Protein AF-A0A949W8M7-F1 (afdb_monomer)

Nearest PDB structures (foldseek):
  5c22-assembly4_D  TM=1.364E-01  e=8.474E+00  Escherichia coli

Structure (mmCIF, N/CA/C/O backbone):
data_AF-A0A949W8M7-F1
#
_entry.id   AF-A0A949W8M7-F1
#
loop_
_atom_site.group_PDB
_atom_site.id
_atom_site.type_symbol
_atom_site.label_atom_id
_atom_site.label_alt_id
_atom_site.label_comp_id
_atom_site.label_asym_id
_atom_site.label_entity_id
_atom_site.label_seq_id
_atom_site.pdbx_PDB_ins_code
_atom_site.Cartn_x
_atom_site.Cartn_y
_atom_site.Cartn_z
_atom_site.occupancy
_atom_site.B_iso_or_equiv
_atom_site.auth_seq_id
_atom_site.auth_comp_id
_atom_site.auth_asym_id
_atom_site.auth_atom_id
_atom_site.pdbx_PDB_model_num
ATOM 1 N N . MET A 1 1 ? -21.422 10.030 18.746 1.00 86.44 1 MET A N 1
ATOM 2 C CA . MET A 1 1 ? -21.008 10.816 17.566 1.00 86.44 1 MET A CA 1
ATOM 3 C C . MET A 1 1 ? -20.718 9.831 16.451 1.00 86.44 1 MET A C 1
ATOM 5 O O . MET A 1 1 ? -20.036 8.856 16.728 1.00 86.44 1 MET A O 1
ATOM 9 N N . LEU A 1 2 ? -21.256 10.048 15.253 1.00 89.56 2 LEU A N 1
ATOM 10 C CA . LEU A 1 2 ? -20.898 9.282 14.059 1.00 89.56 2 LEU A CA 1
ATOM 11 C C . LEU A 1 2 ? -20.040 10.197 13.186 1.00 89.56 2 LEU A C 1
ATOM 13 O O . LEU A 1 2 ? -20.470 11.310 12.893 1.00 89.56 2 LEU A O 1
ATOM 17 N N . THR A 1 3 ? -18.835 9.763 12.833 1.00 87.81 3 THR A N 1
ATOM 18 C CA . THR A 1 3 ? -17.915 10.539 11.997 1.00 87.81 3 THR A CA 1
ATOM 19 C C . THR A 1 3 ? -17.125 9.616 11.072 1.00 87.81 3 THR A C 1
ATOM 21 O O . THR A 1 3 ? -16.979 8.428 11.359 1.00 87.81 3 THR A O 1
ATOM 24 N N . HIS A 1 4 ? -16.654 10.179 9.964 1.00 82.81 4 HIS A N 1
ATOM 25 C CA . HIS A 1 4 ? -15.695 9.560 9.051 1.00 82.81 4 HIS A CA 1
ATOM 26 C C . HIS A 1 4 ? -14.246 9.951 9.388 1.00 82.81 4 HIS A C 1
ATOM 28 O O . HIS A 1 4 ? -13.318 9.272 8.957 1.00 82.81 4 HIS A O 1
ATOM 34 N N . ASP A 1 5 ? -14.064 10.999 10.197 1.00 82.31 5 ASP A N 1
ATOM 35 C CA . ASP A 1 5 ? -12.757 11.497 10.613 1.00 82.31 5 ASP A CA 1
ATOM 36 C C . ASP A 1 5 ? -12.174 10.615 11.717 1.00 82.31 5 ASP A C 1
ATOM 38 O O . ASP A 1 5 ? -12.825 10.336 12.730 1.00 82.31 5 ASP A O 1
ATOM 42 N N . ILE A 1 6 ? -10.920 10.199 11.550 1.00 85.31 6 ILE A N 1
ATOM 43 C CA . ILE A 1 6 ? -10.226 9.375 12.544 1.00 85.31 6 ILE A CA 1
ATOM 44 C C . ILE A 1 6 ? -9.651 10.216 13.696 1.00 85.31 6 ILE A C 1
ATOM 46 O O . ILE A 1 6 ? -9.458 9.684 14.787 1.00 85.31 6 ILE A O 1
ATOM 50 N N . GLU A 1 7 ? -9.426 11.523 13.508 1.00 85.75 7 GLU A N 1
ATOM 51 C CA . GLU A 1 7 ? -8.801 12.403 14.515 1.00 85.75 7 GLU A CA 1
ATOM 52 C C . GLU A 1 7 ? -9.515 12.391 15.872 1.00 85.75 7 GLU A C 1
ATOM 54 O O . GLU A 1 7 ? -8.851 12.128 16.879 1.00 85.75 7 GLU A O 1
ATOM 59 N N . PRO A 1 8 ? -10.855 12.548 15.958 1.00 88.38 8 PRO A N 1
ATOM 60 C CA . PRO A 1 8 ? -11.528 12.511 17.254 1.00 88.38 8 PRO A CA 1
ATOM 61 C C . PRO A 1 8 ? -11.375 11.148 17.939 1.00 88.38 8 PRO A C 1
ATOM 63 O O . PRO A 1 8 ? -11.378 11.045 19.170 1.00 88.38 8 PRO A O 1
ATOM 66 N N . VAL A 1 9 ? -11.233 10.082 17.146 1.00 89.38 9 VAL A N 1
ATOM 67 C CA . VAL A 1 9 ? -10.981 8.736 17.654 1.00 89.38 9 VAL A CA 1
ATOM 68 C C . VAL A 1 9 ? -9.553 8.634 18.182 1.00 89.38 9 VAL A C 1
ATOM 70 O O . VAL A 1 9 ? -9.359 8.124 19.283 1.00 89.38 9 VAL A O 1
ATOM 73 N N . ILE A 1 10 ? -8.553 9.144 17.461 1.00 88.38 10 ILE A N 1
ATOM 74 C CA . ILE A 1 10 ? -7.152 9.172 17.910 1.00 88.38 10 ILE A CA 1
ATOM 75 C C . ILE A 1 10 ? -7.032 9.946 19.227 1.00 88.38 10 ILE A C 1
ATOM 77 O O . ILE A 1 10 ? -6.430 9.448 20.186 1.00 88.38 10 ILE A O 1
ATOM 81 N N . ASP A 1 11 ? -7.662 11.114 19.313 1.00 88.56 11 ASP A N 1
ATOM 82 C CA . ASP A 1 11 ? -7.618 11.961 20.500 1.00 88.56 11 ASP A CA 1
ATOM 83 C C . ASP A 1 11 ? -8.224 11.270 21.716 1.00 88.56 11 ASP A C 1
ATOM 85 O O . ASP A 1 11 ? -7.596 11.181 22.771 1.00 88.56 11 ASP A O 1
ATOM 89 N N . THR A 1 12 ? -9.429 10.721 21.580 1.00 90.62 12 THR A N 1
ATOM 90 C CA . THR A 1 12 ? -10.146 10.120 22.713 1.00 90.62 12 THR A CA 1
ATOM 91 C C . THR A 1 12 ? -9.599 8.749 23.112 1.00 90.62 12 THR A C 1
ATOM 93 O O . THR A 1 12 ? -9.570 8.419 24.302 1.00 90.62 12 THR A O 1
ATOM 96 N N . THR A 1 13 ? -9.115 7.951 22.154 1.00 88.44 13 THR A N 1
ATOM 97 C CA . THR A 1 13 ? -8.669 6.570 22.411 1.00 88.44 13 THR A CA 1
ATOM 98 C C . THR A 1 13 ? -7.172 6.444 22.688 1.00 88.44 13 THR A C 1
ATOM 100 O O . THR A 1 13 ? -6.785 5.556 23.455 1.00 88.44 13 THR A O 1
ATOM 103 N N . LYS A 1 14 ? -6.327 7.319 22.120 1.00 87.62 14 LYS A N 1
ATOM 104 C CA . LYS A 1 14 ? -4.860 7.237 22.218 1.00 87.62 14 LYS A CA 1
ATOM 105 C C . LYS A 1 14 ? -4.246 8.415 22.973 1.00 87.62 14 LYS A C 1
ATOM 107 O O . LYS A 1 14 ? -3.599 8.175 23.992 1.00 87.62 14 LYS A O 1
ATOM 112 N N . VAL A 1 15 ? -4.451 9.654 22.521 1.00 88.12 15 VAL A N 1
ATOM 113 C CA . VAL A 1 15 ? -3.733 10.841 23.042 1.00 88.12 15 VAL A CA 1
ATOM 114 C C . VAL A 1 15 ? -4.232 11.237 24.435 1.00 88.12 15 VAL A C 1
ATOM 116 O O . VAL A 1 15 ? -3.474 11.255 25.404 1.00 88.12 15 VAL A O 1
ATOM 119 N N . LEU A 1 16 ? -5.534 11.481 24.566 1.00 90.88 16 LEU A N 1
ATOM 120 C CA . LEU A 1 16 ? -6.213 11.902 25.795 1.00 90.88 16 LEU A CA 1
ATOM 121 C C . LEU A 1 16 ? -6.913 10.730 26.494 1.00 90.88 16 LE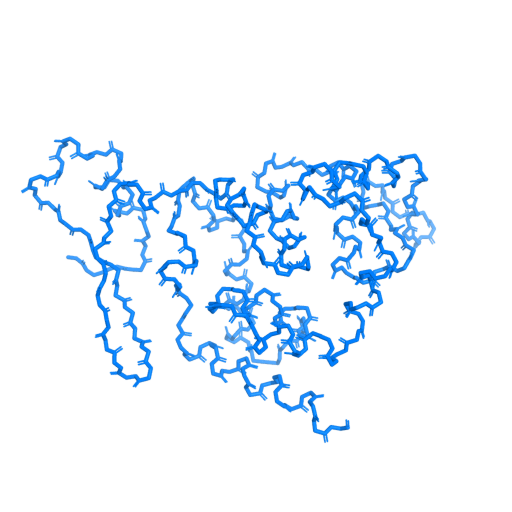U A C 1
ATOM 123 O O . LEU A 1 16 ? -7.832 10.918 27.295 1.00 90.88 16 LEU A O 1
ATOM 127 N N . ARG A 1 17 ? -6.442 9.501 26.246 1.00 87.00 17 ARG A N 1
ATOM 128 C CA . ARG A 1 17 ? -7.030 8.262 26.773 1.00 87.00 17 ARG A CA 1
ATOM 129 C C . ARG A 1 17 ? -7.281 8.318 28.279 1.00 87.00 17 ARG A C 1
ATOM 131 O O . ARG A 1 17 ? -8.324 7.873 28.743 1.00 87.00 17 ARG A O 1
ATOM 138 N N . LYS A 1 18 ? -6.342 8.856 29.064 1.00 90.06 18 LYS A N 1
ATOM 139 C CA . LYS A 1 18 ? -6.493 8.953 30.530 1.00 90.06 18 LYS A CA 1
ATOM 140 C C . LYS A 1 18 ? -7.691 9.816 30.940 1.00 90.06 18 LYS A C 1
ATOM 142 O O . LYS A 1 18 ? -8.333 9.499 31.934 1.00 90.06 18 LYS A O 1
ATOM 147 N N . SER A 1 19 ? -7.999 10.851 30.164 1.00 91.62 19 SER A N 1
ATOM 148 C CA . SER A 1 19 ? -9.108 11.772 30.418 1.00 91.62 19 SER A CA 1
ATOM 149 C C . SER A 1 19 ? -10.450 11.215 29.934 1.00 91.62 19 SER A C 1
ATOM 151 O O . SER A 1 19 ? -11.469 11.464 30.569 1.00 91.62 19 SER A O 1
ATOM 153 N N . PHE A 1 20 ? -10.459 10.432 28.847 1.00 90.00 20 PHE A N 1
ATOM 154 C CA . PHE A 1 20 ? -11.692 10.025 28.155 1.00 90.00 20 PHE A CA 1
ATOM 155 C C . PHE A 1 20 ? -12.060 8.539 28.249 1.00 90.00 20 PHE A C 1
ATOM 157 O O . PHE A 1 20 ? -13.184 8.181 27.895 1.00 90.00 20 PHE A O 1
ATOM 164 N N . ARG A 1 21 ? -11.186 7.662 28.764 1.00 84.69 21 ARG A N 1
ATOM 165 C CA . ARG A 1 21 ? -11.418 6.200 28.786 1.00 84.69 21 ARG A CA 1
ATOM 166 C C . ARG A 1 21 ? -12.699 5.773 29.513 1.00 84.69 21 ARG A C 1
ATOM 168 O O . ARG A 1 21 ? -13.240 4.724 29.193 1.00 84.69 21 ARG A O 1
ATOM 175 N N . GLN A 1 22 ? -13.162 6.545 30.494 1.00 88.00 22 GLN A N 1
ATOM 176 C CA . GLN A 1 22 ? -14.401 6.254 31.233 1.00 88.00 22 GLN A CA 1
ATOM 177 C C . GLN A 1 22 ? -15.656 6.888 30.610 1.00 88.00 22 GLN A C 1
ATOM 179 O O . GLN A 1 22 ? -16.765 6.573 31.024 1.00 88.00 22 GLN A O 1
ATOM 184 N N . PHE A 1 23 ? -15.485 7.780 29.632 1.00 88.19 23 PHE A N 1
ATOM 185 C CA . PHE A 1 23 ? -16.568 8.564 29.031 1.00 88.19 23 PHE A CA 1
ATOM 186 C C . PHE A 1 23 ? -16.804 8.237 27.554 1.00 88.19 23 PHE A C 1
ATOM 188 O O . PHE A 1 23 ? -17.815 8.651 26.995 1.00 88.19 23 PHE A O 1
ATOM 195 N N . SER A 1 24 ? -15.876 7.529 26.908 1.00 89.56 24 SER A N 1
ATOM 196 C CA . SER A 1 24 ? -15.941 7.240 25.479 1.00 89.56 24 SER A CA 1
ATOM 197 C C . SER A 1 24 ? -15.464 5.827 25.162 1.00 89.56 24 SER A C 1
ATOM 199 O O . SER A 1 24 ? -14.495 5.325 25.733 1.00 89.56 24 SER A O 1
ATOM 201 N N . THR A 1 25 ? -16.156 5.213 24.210 1.00 91.25 25 THR A N 1
ATOM 202 C CA . THR A 1 25 ? -15.751 3.997 23.507 1.00 91.25 25 THR A CA 1
ATOM 203 C C . THR A 1 25 ? -15.833 4.286 22.020 1.00 91.25 25 THR A C 1
ATOM 205 O O . THR A 1 25 ? -16.763 4.970 21.584 1.00 91.25 25 THR A O 1
ATOM 208 N N . ALA A 1 26 ? -14.898 3.758 21.242 1.00 93.44 26 ALA A N 1
ATOM 209 C CA . ALA A 1 26 ? -14.882 3.938 19.801 1.00 93.44 26 ALA A CA 1
ATOM 210 C C . ALA A 1 26 ? -15.100 2.603 19.101 1.00 93.44 26 ALA A C 1
ATOM 212 O O . ALA A 1 26 ? -14.544 1.585 19.509 1.00 93.44 26 ALA A O 1
ATOM 213 N N . HIS A 1 27 ? -15.887 2.630 18.033 1.00 94.62 27 HIS A N 1
ATOM 214 C CA . HIS A 1 27 ? -16.136 1.470 17.196 1.00 94.62 27 HIS A CA 1
ATOM 215 C C . HIS A 1 27 ? -16.046 1.874 15.728 1.00 94.62 27 HIS A C 1
ATOM 217 O O . HIS A 1 27 ? -16.493 2.952 15.335 1.00 94.62 27 HIS A O 1
ATOM 223 N N . PHE A 1 28 ? -15.447 1.001 14.930 1.00 94.12 28 PHE A N 1
ATOM 224 C CA . PHE A 1 28 ? -15.414 1.086 13.485 1.00 94.12 28 PHE A CA 1
ATOM 225 C C . PHE A 1 28 ? -16.655 0.398 12.921 1.00 94.12 28 PHE A C 1
ATOM 227 O O . PHE A 1 28 ? -16.916 -0.765 13.238 1.00 94.12 28 PHE A O 1
ATOM 234 N N . LEU A 1 29 ? -17.400 1.108 12.078 1.00 93.56 29 LEU A N 1
ATOM 235 C CA . LEU A 1 29 ? -18.577 0.577 11.401 1.00 93.56 29 LEU A CA 1
ATOM 236 C C . LEU A 1 29 ? -18.243 0.260 9.950 1.00 93.56 29 LEU A C 1
ATOM 238 O O . LEU A 1 29 ? -17.687 1.089 9.233 1.00 93.56 29 LEU A O 1
ATOM 242 N N . LYS A 1 30 ? -18.638 -0.929 9.507 1.00 90.56 30 LYS A N 1
ATOM 243 C CA . LYS A 1 30 ? -18.427 -1.394 8.140 1.00 90.56 30 LYS A CA 1
ATOM 244 C C . LYS A 1 30 ? -19.703 -1.978 7.576 1.00 90.56 30 LYS A C 1
ATOM 246 O O . LYS A 1 30 ? -20.327 -2.810 8.219 1.00 90.56 30 LYS A O 1
ATOM 251 N N . ASN A 1 31 ? -20.044 -1.620 6.345 1.00 90.31 31 ASN A N 1
ATOM 252 C CA . ASN A 1 31 ? -21.090 -2.303 5.595 1.00 90.31 31 ASN A CA 1
ATOM 253 C C . ASN A 1 31 ? -20.454 -3.158 4.493 1.00 90.31 31 ASN A C 1
ATOM 255 O O . ASN A 1 31 ? -19.749 -2.628 3.633 1.00 90.31 31 ASN A O 1
ATOM 259 N N . LYS A 1 32 ? -20.699 -4.470 4.527 1.00 88.12 32 LYS A N 1
ATOM 260 C CA . LYS A 1 32 ? -20.318 -5.409 3.466 1.00 88.12 32 LYS A CA 1
ATOM 261 C C . LYS A 1 32 ? -21.563 -6.150 2.999 1.00 88.12 32 LYS A C 1
ATOM 263 O O . LYS A 1 32 ? -22.213 -6.812 3.801 1.00 88.12 32 LYS A O 1
ATOM 268 N N . ASN A 1 33 ? -21.895 -6.045 1.713 1.00 89.12 33 ASN A N 1
ATOM 269 C CA . ASN A 1 33 ? -23.059 -6.706 1.104 1.00 89.12 33 ASN A CA 1
ATOM 270 C C . ASN A 1 33 ? -24.384 -6.444 1.848 1.00 89.12 33 ASN A C 1
ATOM 272 O O . ASN A 1 33 ? -25.200 -7.345 2.022 1.00 89.12 33 ASN A O 1
ATOM 276 N N . GLY A 1 34 ? -24.581 -5.214 2.332 1.00 91.31 34 GLY A N 1
ATOM 277 C CA . GLY A 1 34 ? -25.769 -4.826 3.097 1.00 91.31 34 GLY A CA 1
ATOM 278 C C . GLY A 1 34 ? -25.746 -5.252 4.569 1.00 91.31 34 GLY A C 1
ATOM 279 O O . GLY A 1 34 ? -26.679 -4.930 5.301 1.00 91.31 34 GLY A O 1
ATOM 280 N N . ILE A 1 35 ? -24.695 -5.939 5.024 1.00 93.50 35 ILE A N 1
ATOM 281 C CA . ILE A 1 35 ? -24.527 -6.375 6.410 1.00 93.50 35 ILE A CA 1
ATOM 282 C C . ILE A 1 35 ? -23.651 -5.359 7.139 1.00 93.50 35 ILE A C 1
ATOM 284 O O . ILE A 1 35 ? -22.471 -5.188 6.818 1.00 93.50 35 ILE A O 1
ATOM 288 N N . LEU A 1 36 ? -24.239 -4.691 8.133 1.00 93.81 36 LEU A N 1
ATOM 289 C CA . LEU A 1 36 ? -23.520 -3.792 9.027 1.00 93.81 36 LEU A CA 1
ATOM 290 C C . LEU A 1 36 ? -22.780 -4.607 10.095 1.00 93.81 36 LEU A C 1
ATOM 292 O O . LEU A 1 36 ? -23.393 -5.350 10.859 1.00 93.81 36 LEU A O 1
ATOM 296 N N . GLY A 1 37 ? -21.464 -4.449 10.140 1.00 93.06 37 GLY A N 1
ATOM 297 C CA . GLY A 1 37 ? -20.587 -4.952 11.185 1.00 93.06 37 GLY A CA 1
ATOM 298 C C . GLY A 1 37 ? -20.006 -3.811 12.010 1.00 93.06 37 GLY A C 1
ATOM 299 O O . GLY A 1 37 ? -19.807 -2.699 11.516 1.00 93.06 37 GLY A O 1
ATOM 300 N N . GLU A 1 38 ? -19.705 -4.117 13.265 1.00 94.62 38 GLU A N 1
ATOM 301 C CA . GLU A 1 38 ? -19.085 -3.202 14.214 1.00 94.62 38 GLU A CA 1
ATOM 302 C C . GLU A 1 38 ? -17.853 -3.867 14.831 1.00 94.62 38 GLU A C 1
ATOM 304 O O . GLU A 1 38 ? -17.877 -5.053 15.170 1.00 94.62 38 GLU A O 1
ATOM 309 N N . ARG A 1 39 ? -16.765 -3.108 14.974 1.00 94.69 39 ARG A N 1
ATOM 310 C CA . ARG A 1 39 ? -15.536 -3.567 15.626 1.00 94.69 39 ARG A CA 1
ATOM 311 C C . ARG A 1 39 ? -15.015 -2.501 16.574 1.00 94.69 39 ARG A C 1
ATOM 313 O O . ARG A 1 39 ? -14.783 -1.372 16.161 1.00 94.69 39 ARG A O 1
ATOM 320 N N . GLU A 1 40 ? -14.797 -2.859 17.833 1.00 95.00 40 GLU A N 1
ATOM 321 C CA . GLU A 1 40 ? -14.214 -1.946 18.820 1.00 95.00 40 GLU A CA 1
ATOM 322 C C . GLU A 1 40 ? -12.816 -1.477 18.384 1.00 95.00 40 GLU A C 1
ATOM 324 O O . GLU A 1 40 ? -11.996 -2.272 17.916 1.00 95.00 40 GLU A O 1
ATOM 329 N N . ILE A 1 41 ? -12.549 -0.184 18.567 1.00 93.94 41 ILE A 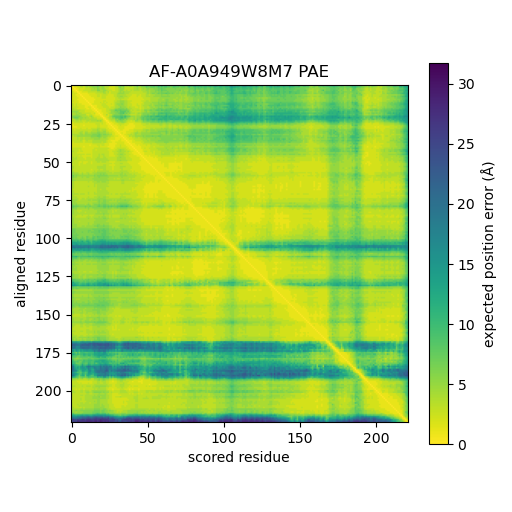N 1
ATOM 330 C CA . ILE A 1 41 ? -11.249 0.443 18.341 1.00 93.94 41 ILE A CA 1
ATOM 331 C C . ILE A 1 41 ? -10.576 0.675 19.692 1.00 93.94 41 ILE A C 1
ATOM 333 O O . ILE A 1 41 ? -11.064 1.424 20.542 1.00 93.94 41 ILE A O 1
ATOM 337 N N . ARG A 1 42 ? -9.410 0.060 19.873 1.00 91.75 42 ARG A N 1
ATOM 338 C CA . ARG A 1 42 ? -8.560 0.199 21.056 1.00 91.75 42 ARG A CA 1
ATOM 339 C C . ARG A 1 42 ? -7.297 0.994 20.722 1.00 91.75 42 ARG A C 1
ATOM 341 O O . ARG A 1 42 ? -6.918 1.158 19.567 1.00 91.75 42 ARG A O 1
ATOM 348 N N . ALA A 1 43 ? -6.618 1.490 21.755 1.00 89.56 43 ALA A N 1
ATOM 349 C CA . ALA A 1 43 ? -5.427 2.332 21.595 1.00 89.56 43 ALA A CA 1
ATOM 350 C C . ALA A 1 43 ? -4.277 1.637 20.835 1.00 89.56 43 ALA A C 1
ATOM 352 O O . ALA A 1 43 ? -3.491 2.300 20.165 1.00 89.56 43 ALA A O 1
ATOM 353 N N . ASP A 1 44 ? -4.175 0.315 20.953 1.00 91.50 44 ASP A N 1
ATOM 354 C CA . ASP A 1 44 ? -3.220 -0.557 20.263 1.00 91.50 44 ASP A CA 1
ATOM 355 C C . ASP A 1 44 ? -3.590 -0.826 18.796 1.00 91.50 44 ASP A C 1
ATOM 357 O O . ASP A 1 44 ? -2.724 -1.228 18.023 1.00 91.50 44 ASP A O 1
ATOM 361 N N . ASN A 1 45 ? -4.830 -0.542 18.380 1.00 91.81 45 ASN A N 1
ATOM 362 C CA . ASN A 1 45 ? -5.215 -0.579 16.966 1.00 91.81 45 ASN A CA 1
ATOM 363 C C . ASN A 1 45 ? -4.746 0.656 16.183 1.00 91.81 45 ASN A C 1
ATOM 365 O O . ASN A 1 45 ? -4.730 0.622 14.957 1.00 91.81 45 ASN A O 1
ATOM 369 N N . MET A 1 46 ? -4.368 1.735 16.876 1.00 89.94 46 MET A N 1
ATOM 370 C CA . MET A 1 46 ? -3.888 2.976 16.269 1.00 89.94 46 MET A CA 1
ATOM 371 C C . MET A 1 46 ? -2.382 2.893 16.025 1.00 89.94 46 MET A C 1
ATOM 373 O O . MET A 1 46 ? -1.587 3.065 16.955 1.00 89.94 46 MET A O 1
ATOM 377 N N . LEU A 1 47 ? -1.985 2.661 14.781 1.00 90.69 47 LEU A N 1
ATOM 378 C CA . LEU A 1 47 ? -0.606 2.402 14.375 1.00 90.69 47 LEU A CA 1
ATOM 379 C C . LEU A 1 47 ? -0.105 3.496 13.438 1.00 90.69 47 LEU A C 1
ATOM 381 O O . LEU A 1 47 ? -0.873 4.035 12.651 1.00 90.69 47 LEU A O 1
ATOM 385 N N . SER A 1 48 ? 1.184 3.819 13.485 1.00 89.62 48 SER A N 1
ATOM 386 C CA . SER A 1 48 ? 1.779 4.625 12.416 1.00 89.62 48 SER A CA 1
ATOM 387 C C . SER A 1 48 ? 1.830 3.821 11.118 1.00 89.62 48 SER A C 1
ATOM 389 O O . SER A 1 48 ? 1.882 2.585 11.135 1.00 89.62 48 SER A O 1
ATOM 391 N N . TYR A 1 49 ? 1.902 4.513 9.979 1.00 89.00 49 TYR A N 1
ATOM 392 C CA . TYR A 1 49 ? 2.130 3.832 8.706 1.00 89.00 49 TYR A CA 1
ATOM 393 C C . TYR A 1 49 ? 3.412 2.991 8.736 1.00 89.00 49 TYR A C 1
ATOM 395 O O . TYR A 1 49 ? 3.420 1.864 8.257 1.00 89.00 49 TYR A O 1
ATOM 403 N N . THR A 1 50 ? 4.477 3.484 9.377 1.00 90.38 50 THR A N 1
ATOM 404 C CA . THR A 1 50 ? 5.739 2.743 9.526 1.00 90.38 50 THR A CA 1
ATOM 405 C C . THR A 1 50 ? 5.545 1.400 10.240 1.00 90.38 50 THR A C 1
ATOM 407 O O . THR A 1 50 ? 6.064 0.382 9.787 1.00 90.38 50 THR A O 1
ATOM 410 N N . GLN A 1 51 ? 4.728 1.353 11.299 1.00 93.06 51 GLN A N 1
ATOM 411 C CA . GLN A 1 51 ? 4.387 0.106 11.991 1.00 93.06 51 GLN A CA 1
ATOM 412 C C . GLN A 1 51 ? 3.595 -0.851 11.090 1.00 93.06 51 GLN A C 1
ATOM 414 O O . GLN A 1 51 ? 3.872 -2.051 11.084 1.00 93.06 51 GLN A O 1
ATOM 419 N N . ILE A 1 52 ? 2.632 -0.335 10.321 1.00 93.12 52 ILE A N 1
ATOM 420 C CA . ILE A 1 52 ? 1.837 -1.132 9.375 1.00 93.12 52 ILE A CA 1
ATOM 421 C C . ILE A 1 52 ? 2.730 -1.673 8.252 1.00 93.12 52 ILE A C 1
ATOM 423 O O . ILE A 1 52 ? 2.683 -2.865 7.957 1.00 93.12 52 ILE A O 1
ATOM 427 N N . CYS A 1 53 ? 3.593 -0.835 7.677 1.00 93.62 53 CYS A N 1
ATOM 428 C CA . CYS A 1 53 ? 4.549 -1.228 6.649 1.00 93.62 53 CYS A CA 1
ATOM 429 C C . CYS A 1 53 ? 5.432 -2.375 7.152 1.00 93.62 53 CYS A C 1
ATOM 431 O O . CYS A 1 53 ? 5.445 -3.439 6.539 1.00 93.62 53 CYS A O 1
ATOM 433 N N . HIS A 1 54 ? 6.064 -2.248 8.324 1.00 94.06 54 HIS A N 1
ATOM 434 C CA . HIS A 1 54 ? 6.879 -3.332 8.884 1.00 94.06 54 HIS A CA 1
ATOM 435 C C . HIS A 1 54 ? 6.095 -4.634 9.105 1.00 94.06 54 HIS A C 1
ATOM 437 O O . HIS A 1 54 ? 6.618 -5.710 8.808 1.00 94.06 54 HIS A O 1
ATOM 443 N N . LYS A 1 55 ? 4.836 -4.563 9.569 1.00 94.50 55 LYS A N 1
ATOM 444 C CA . LYS A 1 55 ? 3.967 -5.749 9.662 1.00 94.50 55 LYS A CA 1
ATOM 445 C C . LYS A 1 55 ? 3.766 -6.404 8.294 1.00 94.50 55 LYS A C 1
ATOM 447 O O . LYS A 1 55 ? 3.873 -7.624 8.187 1.00 94.50 55 LYS A O 1
ATOM 452 N N . VAL A 1 56 ? 3.499 -5.616 7.252 1.00 94.19 56 VAL A N 1
ATOM 453 C CA . VAL A 1 56 ? 3.306 -6.123 5.886 1.00 94.19 56 VAL A CA 1
ATOM 454 C C . VAL A 1 56 ? 4.597 -6.721 5.327 1.00 94.19 56 VAL A C 1
ATOM 456 O O . VAL A 1 56 ? 4.562 -7.829 4.787 1.00 94.19 56 VAL A O 1
ATOM 459 N N . LEU A 1 57 ? 5.743 -6.063 5.507 1.00 94.69 57 LEU A N 1
ATOM 460 C CA . LEU A 1 57 ? 7.040 -6.570 5.049 1.00 94.69 57 LEU A CA 1
ATOM 461 C C . LEU A 1 57 ? 7.401 -7.913 5.707 1.00 94.69 57 LEU A C 1
ATOM 463 O O . LEU A 1 57 ? 7.903 -8.809 5.026 1.00 94.69 57 LEU A O 1
ATOM 467 N N . ALA A 1 58 ? 7.063 -8.095 6.987 1.00 93.75 58 ALA A N 1
ATOM 468 C CA . ALA A 1 58 ? 7.276 -9.341 7.729 1.00 93.75 58 ALA A CA 1
ATOM 469 C C . ALA A 1 58 ? 6.235 -10.445 7.441 1.00 93.75 58 ALA A C 1
ATOM 471 O O . ALA A 1 58 ? 6.409 -11.589 7.858 1.00 93.75 58 ALA A O 1
ATOM 472 N N . SER A 1 59 ? 5.144 -10.124 6.747 1.00 93.44 59 SER A N 1
ATOM 473 C CA . SER A 1 59 ? 4.051 -11.059 6.460 1.00 93.44 59 SER A CA 1
ATOM 474 C C . SER A 1 59 ? 4.318 -11.911 5.202 1.00 93.44 59 SER A C 1
ATOM 476 O O . SER A 1 59 ? 5.195 -11.576 4.398 1.00 93.44 59 SER A O 1
ATOM 478 N N . PRO A 1 60 ? 3.540 -12.983 4.952 1.00 92.62 60 PRO A N 1
ATOM 479 C CA . PRO A 1 60 ? 3.612 -13.751 3.706 1.00 92.62 60 PRO A CA 1
ATOM 480 C C . PRO A 1 60 ? 2.899 -13.062 2.523 1.00 92.62 60 PRO A C 1
ATOM 482 O O . PRO A 1 60 ? 2.528 -13.730 1.559 1.00 92.62 60 PRO A O 1
ATOM 485 N N . ARG A 1 61 ? 2.656 -11.742 2.586 1.00 92.62 61 ARG A N 1
ATOM 486 C CA . ARG A 1 61 ? 2.040 -10.986 1.485 1.00 92.62 61 ARG A CA 1
ATOM 487 C C . ARG A 1 61 ? 2.892 -11.080 0.210 1.00 92.62 61 ARG A C 1
ATOM 489 O O . ARG A 1 61 ? 4.120 -11.168 0.310 1.00 92.62 61 ARG A O 1
ATOM 496 N N . PRO A 1 62 ? 2.269 -11.017 -0.981 1.00 93.06 62 PRO A N 1
ATOM 497 C CA . PRO A 1 62 ? 2.997 -11.014 -2.244 1.00 93.06 62 PRO A CA 1
ATOM 498 C C . PRO A 1 62 ? 4.056 -9.910 -2.300 1.00 93.06 62 PRO A C 1
ATOM 500 O O . PRO A 1 62 ? 3.862 -8.819 -1.761 1.00 93.06 62 PRO A O 1
ATOM 503 N N . GLN A 1 63 ? 5.159 -10.169 -2.999 1.00 93.44 63 GLN A N 1
ATOM 504 C CA . GLN A 1 63 ? 6.278 -9.230 -3.085 1.00 93.44 63 GLN A CA 1
ATOM 505 C C . GLN A 1 63 ? 5.854 -7.861 -3.634 1.00 93.44 63 GLN A C 1
ATOM 507 O O . GLN A 1 63 ? 6.202 -6.847 -3.042 1.00 93.44 63 GLN A O 1
ATOM 512 N N . ILE A 1 64 ? 5.025 -7.818 -4.683 1.00 94.06 64 ILE A N 1
ATOM 513 C CA . ILE A 1 64 ? 4.498 -6.563 -5.246 1.00 94.06 64 ILE A CA 1
ATOM 514 C C . ILE A 1 64 ? 3.765 -5.729 -4.185 1.00 94.06 64 ILE A C 1
ATOM 516 O O . ILE A 1 64 ? 3.984 -4.526 -4.101 1.00 94.06 64 ILE A O 1
ATOM 520 N N . ILE A 1 65 ? 2.964 -6.356 -3.316 1.00 93.88 65 ILE A N 1
ATOM 521 C CA . ILE A 1 65 ? 2.295 -5.648 -2.215 1.00 93.88 65 ILE A CA 1
ATOM 522 C C . ILE A 1 65 ? 3.323 -5.030 -1.267 1.00 93.88 65 ILE A C 1
ATOM 524 O O . ILE A 1 65 ? 3.211 -3.857 -0.919 1.00 93.88 65 ILE A O 1
ATOM 528 N N . LYS A 1 66 ? 4.356 -5.790 -0.886 1.00 95.50 66 LYS A N 1
ATOM 529 C CA . LYS A 1 66 ? 5.441 -5.284 -0.032 1.00 95.50 66 LYS A CA 1
ATOM 530 C C . LYS A 1 66 ? 6.144 -4.076 -0.657 1.00 95.50 66 LYS A C 1
ATOM 532 O O . LYS A 1 66 ? 6.403 -3.110 0.050 1.00 95.50 66 LYS A O 1
ATOM 537 N N . LEU A 1 67 ? 6.403 -4.105 -1.966 1.00 96.12 67 LEU A N 1
ATOM 538 C CA . LEU A 1 67 ? 7.038 -3.000 -2.695 1.00 96.12 67 LEU A CA 1
ATOM 539 C C . LEU A 1 67 ? 6.159 -1.742 -2.726 1.00 96.12 67 LEU A C 1
ATOM 541 O O . LEU A 1 67 ? 6.681 -0.643 -2.566 1.00 96.12 67 LEU A O 1
ATOM 545 N N . ILE A 1 68 ? 4.835 -1.886 -2.863 1.00 93.75 68 ILE A N 1
ATOM 546 C CA . ILE A 1 68 ? 3.903 -0.749 -2.794 1.00 93.75 68 ILE A CA 1
ATOM 547 C C . ILE A 1 68 ? 3.935 -0.108 -1.399 1.00 93.75 68 ILE A C 1
ATOM 549 O O . ILE A 1 68 ? 4.070 1.110 -1.284 1.00 93.75 68 ILE A O 1
ATOM 553 N N . TYR A 1 69 ? 3.870 -0.920 -0.336 1.00 93.94 69 TYR A N 1
ATOM 554 C CA . TYR A 1 69 ? 3.973 -0.414 1.038 1.00 93.94 69 TYR A CA 1
ATOM 555 C C . TYR A 1 69 ? 5.327 0.250 1.312 1.00 93.94 69 TYR A C 1
ATOM 557 O O . TYR A 1 69 ? 5.393 1.281 1.979 1.00 93.94 69 TYR A O 1
ATOM 565 N N . LEU A 1 70 ? 6.411 -0.321 0.784 1.00 95.69 70 LEU A N 1
ATOM 566 C CA . LEU A 1 70 ? 7.748 0.234 0.946 1.00 95.69 70 LEU A CA 1
ATOM 567 C C . LEU A 1 70 ? 7.900 1.570 0.205 1.00 95.69 70 LEU A C 1
ATOM 569 O O . LEU A 1 70 ? 8.473 2.502 0.761 1.00 95.69 70 LEU A O 1
ATOM 573 N N . ARG A 1 71 ? 7.333 1.708 -1.001 1.00 95.00 71 ARG A N 1
ATOM 574 C CA . ARG A 1 71 ? 7.342 2.985 -1.729 1.00 95.00 71 ARG A CA 1
ATOM 575 C C . ARG A 1 71 ? 6.674 4.087 -0.913 1.00 95.00 71 ARG A C 1
ATOM 577 O O . ARG A 1 71 ? 7.266 5.143 -0.720 1.00 95.00 71 ARG A O 1
ATOM 584 N N . ARG A 1 72 ? 5.471 3.822 -0.400 1.00 90.56 72 ARG A N 1
ATOM 585 C CA . ARG A 1 72 ? 4.728 4.794 0.412 1.00 90.56 72 ARG A CA 1
ATOM 586 C C . ARG A 1 72 ? 5.385 5.051 1.770 1.00 90.56 72 ARG A C 1
ATOM 588 O O . ARG A 1 72 ? 5.273 6.148 2.301 1.00 90.56 72 ARG A O 1
ATOM 595 N N . TYR A 1 73 ? 6.119 4.085 2.324 1.00 93.06 73 TYR A N 1
ATOM 596 C CA . TYR A 1 73 ? 6.944 4.320 3.512 1.00 93.06 73 TYR A CA 1
ATOM 597 C C . TYR A 1 73 ? 7.979 5.423 3.267 1.00 93.06 73 TYR A C 1
ATOM 599 O O . TYR A 1 73 ? 8.052 6.344 4.076 1.00 93.06 73 TYR A O 1
ATOM 607 N N . PHE A 1 74 ? 8.712 5.359 2.151 1.00 93.69 74 PHE A N 1
ATOM 608 C CA . PHE A 1 74 ? 9.691 6.383 1.777 1.00 93.69 74 PHE A CA 1
ATOM 609 C C . PHE A 1 74 ? 9.038 7.749 1.498 1.00 93.69 74 PHE A C 1
ATOM 611 O O . PHE A 1 74 ? 9.556 8.764 1.952 1.00 93.69 74 PHE A O 1
ATOM 618 N N . GLU A 1 75 ? 7.853 7.775 0.867 1.00 90.12 75 GLU A N 1
ATOM 619 C CA . GLU A 1 75 ? 7.050 9.007 0.706 1.00 90.12 75 GLU A CA 1
ATOM 620 C C . GLU A 1 75 ? 6.729 9.657 2.065 1.00 90.12 75 GLU A C 1
ATOM 622 O O . GLU A 1 75 ? 6.848 10.868 2.221 1.00 90.12 75 GLU A O 1
ATOM 627 N N . ILE A 1 76 ? 6.357 8.856 3.069 1.00 87.75 76 ILE A N 1
ATOM 628 C CA . ILE A 1 76 ? 5.944 9.344 4.395 1.00 87.75 76 ILE A CA 1
ATOM 629 C C . ILE A 1 76 ? 7.102 9.883 5.229 1.00 87.75 76 ILE A C 1
ATOM 631 O O . ILE A 1 76 ? 6.904 10.797 6.030 1.00 87.75 76 ILE A O 1
ATOM 635 N N . ILE A 1 77 ? 8.297 9.318 5.074 1.00 90.31 77 ILE A N 1
ATOM 636 C CA . ILE A 1 77 ? 9.490 9.812 5.770 1.00 90.31 77 ILE A CA 1
ATOM 637 C C . ILE A 1 77 ? 10.229 10.903 4.983 1.00 90.31 77 ILE A C 1
ATOM 639 O O . ILE A 1 77 ? 11.286 11.334 5.436 1.00 90.31 77 ILE A O 1
ATOM 643 N N . ASP A 1 78 ? 9.667 11.346 3.851 1.00 90.00 78 ASP A N 1
ATOM 644 C CA . ASP A 1 78 ? 10.245 12.344 2.942 1.00 90.00 78 ASP A CA 1
ATOM 645 C C . ASP A 1 78 ? 11.660 11.969 2.461 1.00 90.00 78 ASP A C 1
ATOM 647 O O . ASP A 1 78 ? 12.563 12.799 2.359 1.00 90.00 78 ASP A O 1
ATOM 651 N N . ASP A 1 79 ? 11.868 10.678 2.186 1.00 93.12 79 ASP A N 1
ATOM 652 C CA . ASP A 1 79 ? 13.138 10.147 1.697 1.00 93.12 79 ASP A CA 1
ATOM 653 C C . ASP A 1 79 ? 13.012 9.769 0.220 1.00 93.12 79 ASP A C 1
ATOM 655 O O . ASP A 1 79 ? 12.450 8.737 -0.146 1.00 93.12 79 ASP A O 1
ATOM 659 N N . SER A 1 80 ? 13.547 10.640 -0.635 1.00 93.75 80 SER A N 1
ATOM 660 C CA . SER A 1 80 ? 13.619 10.441 -2.087 1.00 93.75 80 SER A CA 1
ATOM 661 C C . SER A 1 80 ? 14.988 9.905 -2.535 1.00 93.75 80 SER A C 1
ATOM 663 O O . SER A 1 80 ? 15.493 10.285 -3.590 1.00 93.75 80 SER A O 1
ATOM 665 N N . GLY A 1 81 ? 15.634 9.076 -1.710 1.00 96.12 81 GLY A N 1
ATOM 666 C CA . GLY A 1 81 ? 16.915 8.436 -2.005 1.00 96.12 81 GLY A CA 1
ATOM 667 C C . GLY A 1 81 ? 16.849 7.333 -3.070 1.00 96.12 81 GLY A C 1
ATOM 668 O O . GLY A 1 81 ? 15.873 7.168 -3.802 1.00 96.12 81 GLY A O 1
ATOM 669 N N . ASP A 1 82 ? 17.915 6.540 -3.155 1.00 97.81 82 ASP A N 1
ATOM 670 C CA . ASP A 1 82 ? 18.094 5.532 -4.207 1.00 97.81 82 ASP A CA 1
ATOM 671 C C . ASP A 1 82 ? 17.004 4.446 -4.195 1.00 97.81 82 ASP A C 1
ATOM 673 O O . ASP A 1 82 ? 16.450 4.098 -5.239 1.00 97.81 82 ASP A O 1
ATOM 677 N N . ALA A 1 83 ? 16.647 3.924 -3.015 1.00 97.56 83 ALA A N 1
ATOM 678 C CA . ALA A 1 83 ? 15.590 2.920 -2.884 1.00 97.56 83 ALA A CA 1
ATOM 679 C C . ALA A 1 83 ? 14.225 3.460 -3.329 1.00 97.56 83 ALA A C 1
ATOM 681 O O . ALA A 1 83 ? 13.465 2.754 -3.998 1.00 97.56 83 ALA A O 1
ATOM 682 N N . TYR A 1 84 ? 13.928 4.719 -3.000 1.00 97.38 84 TYR A N 1
ATOM 683 C CA . TYR A 1 84 ? 12.717 5.391 -3.451 1.00 97.38 84 TYR A CA 1
ATOM 684 C C . TYR A 1 84 ? 12.675 5.507 -4.977 1.00 97.38 84 TYR A C 1
ATOM 686 O O . TYR A 1 84 ? 11.665 5.137 -5.581 1.00 97.38 84 TYR A O 1
ATOM 694 N N . GLU A 1 85 ? 13.767 5.947 -5.612 1.00 97.44 85 GLU A N 1
ATOM 695 C CA . GLU A 1 85 ? 13.853 6.044 -7.074 1.00 97.44 85 GLU A CA 1
ATOM 696 C C . GLU A 1 85 ? 13.684 4.673 -7.739 1.00 97.44 85 GLU A C 1
ATOM 698 O O . GLU A 1 85 ? 12.895 4.531 -8.678 1.00 97.44 85 GLU A O 1
ATOM 703 N N . VAL A 1 86 ? 14.332 3.625 -7.223 1.00 98.12 86 VAL A N 1
ATOM 704 C CA . VAL A 1 86 ? 14.169 2.258 -7.745 1.00 98.12 86 VAL A CA 1
ATOM 705 C C . VAL A 1 86 ? 12.714 1.793 -7.631 1.00 98.12 86 VAL A C 1
ATOM 707 O O . VAL A 1 86 ? 12.136 1.330 -8.616 1.00 98.12 86 VAL A O 1
ATOM 710 N N . LEU A 1 87 ? 12.077 1.951 -6.468 1.00 97.56 87 LEU A N 1
ATOM 711 C CA . LEU A 1 87 ? 10.666 1.590 -6.276 1.00 97.56 87 LEU A CA 1
ATOM 712 C C . LEU A 1 87 ? 9.736 2.420 -7.164 1.00 97.56 87 LEU A C 1
ATOM 714 O O . LEU A 1 87 ? 8.736 1.904 -7.668 1.00 97.56 87 LEU A O 1
ATOM 718 N N . SER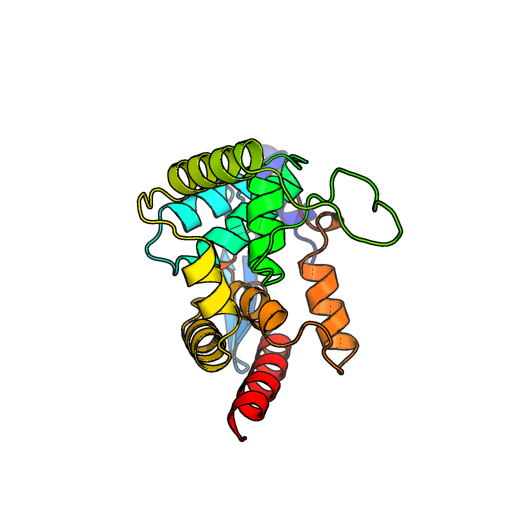 A 1 88 ? 10.064 3.695 -7.372 1.00 95.75 88 SER A N 1
ATOM 719 C CA . SER A 1 88 ? 9.309 4.581 -8.246 1.00 95.75 88 SER A CA 1
ATOM 720 C C . SER A 1 88 ? 9.320 4.101 -9.679 1.00 95.75 88 SER A C 1
ATOM 722 O O . SER A 1 88 ? 8.259 3.914 -10.276 1.00 95.75 88 SER A O 1
ATOM 724 N N . ASN A 1 89 ? 10.501 3.813 -10.209 1.00 97.25 89 ASN A N 1
ATOM 725 C CA . ASN A 1 89 ? 10.650 3.283 -11.554 1.00 97.25 89 ASN A CA 1
ATOM 726 C C . ASN A 1 89 ? 9.990 1.911 -11.719 1.00 97.25 89 ASN A C 1
ATOM 728 O O . ASN A 1 89 ? 9.315 1.678 -12.726 1.00 97.25 89 ASN A O 1
ATOM 732 N N . LEU A 1 90 ? 10.103 1.046 -10.707 1.00 97.25 90 LEU A N 1
ATOM 733 C CA . LEU A 1 90 ? 9.484 -0.277 -10.697 1.00 97.25 90 LEU A CA 1
ATOM 734 C C . LEU A 1 90 ? 7.961 -0.184 -10.816 1.00 97.25 90 LEU A C 1
ATOM 736 O O . LEU A 1 90 ? 7.371 -0.821 -11.687 1.00 97.25 90 LEU A O 1
ATOM 740 N N . LEU A 1 91 ? 7.319 0.632 -9.974 1.00 94.88 91 LEU A N 1
ATOM 741 C CA . LEU A 1 91 ? 5.857 0.758 -9.941 1.00 94.88 91 LEU A CA 1
ATOM 742 C C . LEU A 1 91 ? 5.300 1.509 -11.162 1.00 94.88 91 LEU A C 1
ATOM 744 O O . LEU A 1 91 ? 4.168 1.247 -11.562 1.00 94.88 91 LEU A O 1
ATOM 748 N N . HIS A 1 92 ? 6.115 2.346 -11.817 1.00 93.50 92 HIS A N 1
ATOM 749 C CA . HIS A 1 92 ? 5.832 2.910 -13.147 1.00 93.50 92 HIS A CA 1
ATOM 750 C C . HIS A 1 92 ? 6.238 1.980 -14.307 1.00 93.50 92 HIS A C 1
ATOM 752 O O . HIS A 1 92 ? 6.156 2.364 -15.474 1.00 93.50 92 HIS A O 1
ATOM 758 N N . ARG A 1 93 ? 6.646 0.737 -14.015 1.00 94.75 93 ARG A N 1
ATOM 759 C CA . ARG A 1 93 ? 6.949 -0.322 -14.994 1.00 94.75 93 ARG A CA 1
ATOM 760 C C . ARG A 1 93 ? 8.100 0.016 -15.940 1.00 94.75 93 ARG A C 1
ATOM 762 O O . ARG A 1 93 ? 8.110 -0.455 -17.084 1.00 94.75 93 ARG A O 1
ATOM 769 N N . ARG A 1 94 ? 9.070 0.825 -15.517 1.00 94.88 94 ARG A N 1
ATOM 770 C CA . ARG A 1 94 ? 10.194 1.228 -16.372 1.00 94.88 94 ARG A CA 1
ATOM 771 C C . ARG A 1 94 ? 11.278 0.154 -16.386 1.00 94.88 94 ARG A C 1
ATOM 773 O O . ARG A 1 94 ? 11.824 -0.183 -15.345 1.00 94.88 94 ARG A O 1
ATOM 780 N N . LEU A 1 95 ? 11.611 -0.382 -17.562 1.00 95.19 95 LEU A N 1
ATOM 781 C CA . LEU A 1 95 ? 12.742 -1.317 -17.697 1.00 95.19 95 LEU A CA 1
ATOM 782 C C . LEU A 1 95 ? 14.091 -0.600 -17.588 1.00 95.19 95 LEU A C 1
ATOM 784 O O . LEU A 1 95 ? 15.047 -1.181 -17.094 1.00 95.19 95 LEU A O 1
ATOM 788 N N . ILE A 1 96 ? 14.144 0.654 -18.036 1.00 94.62 96 ILE A N 1
ATOM 789 C CA . ILE A 1 96 ? 15.298 1.540 -17.894 1.00 94.62 96 ILE A CA 1
ATOM 790 C C . ILE A 1 96 ? 14.914 2.560 -16.816 1.00 94.62 96 ILE A C 1
ATOM 792 O O . ILE A 1 96 ? 14.042 3.388 -17.085 1.00 94.62 96 ILE A O 1
ATOM 796 N N . PRO A 1 97 ? 15.461 2.460 -15.593 1.00 96.44 97 PRO A N 1
ATOM 797 C CA . PRO A 1 97 ? 15.125 3.385 -14.517 1.00 96.44 97 PRO A CA 1
ATOM 798 C C . PRO A 1 97 ? 15.600 4.809 -14.828 1.00 96.44 97 PRO A C 1
ATOM 800 O O . PRO A 1 97 ? 16.719 5.016 -15.296 1.00 96.44 97 PRO A O 1
ATOM 803 N N . GLU A 1 98 ? 14.749 5.787 -14.549 1.00 96.19 98 GLU A N 1
ATOM 804 C CA . GLU A 1 98 ? 15.013 7.221 -14.688 1.00 96.19 98 GLU A CA 1
ATOM 805 C C . GLU A 1 98 ? 15.355 7.820 -13.313 1.00 96.19 98 GLU A C 1
ATOM 807 O O . GLU A 1 98 ? 14.775 7.409 -12.310 1.00 96.19 98 GLU A O 1
ATOM 812 N N . ASP A 1 99 ? 16.259 8.795 -13.249 1.00 95.88 99 ASP A N 1
ATOM 813 C CA . ASP A 1 99 ? 16.546 9.560 -12.032 1.00 95.88 99 ASP A CA 1
ATOM 814 C C . ASP A 1 99 ? 15.709 10.845 -12.010 1.00 95.88 99 ASP A C 1
ATOM 816 O O . ASP A 1 99 ? 16.003 11.805 -12.728 1.00 95.88 99 ASP A O 1
ATOM 820 N N . HIS A 1 100 ? 14.662 10.876 -11.183 1.00 93.44 100 HIS A N 1
ATOM 821 C CA . HIS A 1 100 ? 13.750 12.025 -11.090 1.00 93.44 100 HIS A CA 1
ATOM 822 C C . HIS A 1 100 ? 14.281 13.142 -10.188 1.00 93.44 100 HIS A C 1
ATOM 824 O O . HIS A 1 100 ? 13.667 14.207 -10.098 1.00 93.44 100 HIS A O 1
ATOM 830 N N . ARG A 1 101 ? 15.422 12.926 -9.526 1.00 93.69 101 ARG A N 1
ATOM 831 C CA . ARG A 1 101 ? 16.097 13.937 -8.701 1.00 93.69 101 ARG A CA 1
ATOM 832 C C . ARG A 1 101 ? 16.879 14.919 -9.570 1.00 93.69 101 ARG A C 1
ATOM 834 O O . ARG A 1 101 ? 17.238 16.006 -9.115 1.00 93.69 101 ARG A O 1
ATOM 841 N N . LEU A 1 102 ? 17.144 14.538 -10.820 1.00 91.19 102 LEU A N 1
ATOM 842 C CA . LEU A 1 102 ? 17.856 15.336 -11.804 1.00 91.19 102 LEU A CA 1
ATOM 843 C C . LEU A 1 102 ? 16.876 15.928 -12.828 1.00 91.19 102 LEU A C 1
ATOM 845 O O . LEU A 1 102 ? 15.926 15.262 -13.244 1.00 91.19 102 LEU A O 1
ATOM 849 N N . PRO A 1 103 ? 17.090 17.180 -13.270 1.00 89.25 103 PRO A N 1
ATOM 850 C CA . PRO A 1 103 ? 16.279 17.755 -14.331 1.00 89.25 103 PRO A CA 1
ATOM 851 C C . PRO A 1 103 ? 16.514 17.007 -15.657 1.00 89.25 103 PRO A C 1
ATOM 853 O O . PRO A 1 103 ? 17.629 16.531 -15.894 1.00 89.25 103 PRO A O 1
ATOM 856 N N . PRO A 1 104 ? 15.507 16.948 -16.550 1.00 88.75 104 PRO A N 1
ATOM 857 C CA . PRO A 1 104 ? 15.676 16.390 -17.888 1.00 88.75 104 PRO A CA 1
ATOM 858 C C . PRO A 1 104 ? 16.831 17.058 -18.645 1.00 88.75 104 PRO A C 1
ATOM 860 O O . PRO A 1 104 ? 17.010 18.276 -18.568 1.00 88.75 104 PRO A O 1
ATOM 863 N N . GLN A 1 105 ? 17.584 16.269 -19.409 1.00 85.25 105 GLN A N 1
ATOM 864 C CA . GLN A 1 105 ? 18.631 16.746 -20.313 1.00 85.25 105 GLN A CA 1
ATOM 865 C C . GLN A 1 105 ? 18.132 16.620 -21.751 1.00 85.25 105 GLN A C 1
ATOM 867 O O . GLN A 1 105 ? 17.700 15.545 -22.152 1.00 85.25 105 GLN A O 1
ATOM 872 N N . ASP A 1 106 ? 18.161 17.716 -22.514 1.00 85.38 106 ASP A N 1
ATOM 873 C CA . ASP A 1 106 ? 17.697 17.754 -23.911 1.00 85.38 106 ASP A CA 1
ATOM 874 C C . ASP A 1 106 ? 16.290 17.150 -24.107 1.00 85.38 106 ASP A C 1
ATOM 876 O O . ASP A 1 106 ? 16.054 16.352 -25.010 1.00 85.38 106 ASP A O 1
ATOM 880 N N . GLU A 1 107 ? 15.351 17.515 -23.223 1.00 79.25 107 GLU A N 1
ATOM 881 C CA . GLU A 1 107 ? 13.965 17.005 -23.184 1.00 79.25 107 GLU A CA 1
ATOM 882 C C . GLU A 1 107 ? 13.824 15.500 -22.865 1.00 79.25 107 GLU A C 1
ATOM 884 O O . GLU A 1 107 ? 12.707 14.982 -22.829 1.00 79.25 107 GLU A O 1
ATOM 889 N N . ALA A 1 108 ? 14.922 14.803 -22.557 1.00 84.94 108 ALA A N 1
ATOM 890 C CA . ALA A 1 108 ? 14.933 13.406 -22.139 1.00 84.94 108 ALA A CA 1
ATOM 891 C C . ALA A 1 108 ? 15.175 13.257 -20.627 1.00 84.94 108 ALA A C 1
ATOM 893 O O . ALA A 1 108 ? 15.949 13.993 -20.012 1.00 84.94 108 ALA A O 1
ATOM 894 N N . SER A 1 109 ? 14.521 12.270 -20.014 1.00 88.44 109 SER A N 1
ATOM 895 C CA . SER A 1 109 ? 14.777 11.874 -18.627 1.00 88.44 109 SER A CA 1
ATOM 896 C C . SER A 1 109 ? 16.202 11.341 -18.464 1.00 88.44 109 SER A C 1
ATOM 898 O O . SER A 1 109 ? 16.687 10.574 -19.301 1.00 88.44 109 SER A O 1
ATOM 900 N N . VAL A 1 110 ? 16.859 11.695 -17.361 1.00 93.69 110 VAL A N 1
ATOM 901 C CA . VAL A 1 110 ? 18.185 11.164 -17.027 1.00 93.69 110 VAL A CA 1
ATOM 902 C C . VAL A 1 110 ? 18.037 9.718 -16.554 1.00 93.69 110 VAL A C 1
ATOM 904 O O . VAL A 1 110 ? 17.109 9.405 -15.818 1.00 93.69 110 VAL A O 1
ATOM 907 N N . THR A 1 111 ? 18.913 8.815 -16.995 1.00 94.75 111 THR A N 1
ATOM 908 C CA . THR A 1 111 ? 18.924 7.421 -16.515 1.00 94.75 111 THR A CA 1
ATOM 909 C C . THR A 1 111 ? 19.520 7.357 -15.112 1.00 94.75 111 THR A C 1
ATOM 911 O O . THR A 1 111 ? 20.522 8.020 -14.851 1.00 94.75 111 THR A O 1
ATOM 914 N N . LEU A 1 112 ? 18.937 6.541 -14.234 1.00 95.56 112 LEU A N 1
ATOM 915 C CA . LEU A 1 112 ? 19.495 6.273 -12.911 1.00 95.56 112 LEU A CA 1
ATOM 916 C C . LEU A 1 112 ? 20.846 5.570 -13.055 1.00 95.56 112 LEU A C 1
ATOM 918 O O . LEU A 1 112 ? 20.957 4.551 -13.743 1.00 95.56 112 LEU A O 1
ATOM 922 N N . ASP A 1 113 ? 21.879 6.128 -12.431 1.00 95.06 113 ASP A N 1
ATOM 923 C CA . ASP A 1 113 ? 23.216 5.563 -12.510 1.00 95.06 113 ASP A CA 1
ATOM 924 C C . ASP A 1 113 ? 23.280 4.188 -11.825 1.00 95.06 113 ASP A C 1
ATOM 926 O O . ASP A 1 113 ? 22.480 3.850 -10.950 1.00 95.06 113 ASP A O 1
ATOM 930 N N . ASN A 1 114 ? 24.233 3.355 -12.247 1.00 96.38 114 ASN A N 1
ATOM 931 C CA . ASN A 1 114 ? 24.311 1.980 -11.760 1.00 96.38 114 ASN A CA 1
ATOM 932 C C . ASN A 1 114 ? 24.671 1.910 -10.265 1.00 96.38 114 ASN A C 1
ATOM 934 O O . ASN A 1 114 ? 24.241 0.979 -9.594 1.00 96.38 114 ASN A O 1
ATOM 938 N N . GLU A 1 115 ? 25.437 2.863 -9.726 1.00 97.25 115 GLU A N 1
ATOM 939 C CA . GLU A 1 115 ? 25.799 2.849 -8.303 1.00 97.25 115 GLU A CA 1
ATOM 940 C C . GLU A 1 115 ? 24.568 3.130 -7.437 1.00 97.25 115 GLU A C 1
ATOM 942 O O . GLU A 1 115 ? 24.267 2.336 -6.542 1.00 97.25 115 GLU A O 1
ATOM 947 N N . ALA A 1 116 ? 23.800 4.172 -7.767 1.00 97.25 116 ALA A N 1
ATOM 948 C CA . ALA A 1 116 ? 22.520 4.478 -7.137 1.00 97.25 116 ALA A CA 1
ATOM 949 C C . ALA A 1 116 ? 21.516 3.333 -7.320 1.00 97.25 116 ALA A C 1
ATOM 951 O O . ALA A 1 116 ? 20.865 2.911 -6.367 1.00 97.25 116 ALA A O 1
ATOM 952 N N . PHE A 1 117 ? 21.423 2.756 -8.521 1.00 98.00 117 PHE A N 1
ATOM 953 C CA . PHE A 1 117 ? 20.541 1.617 -8.759 1.00 98.00 117 PHE A CA 1
ATOM 954 C C . PHE A 1 117 ? 20.896 0.426 -7.856 1.00 98.00 117 PHE A C 1
ATOM 956 O O . PHE A 1 117 ? 20.016 -0.098 -7.176 1.00 98.00 117 PHE A O 1
ATOM 963 N N . GLN A 1 118 ? 22.168 0.013 -7.778 1.00 97.50 118 GLN A N 1
ATOM 964 C CA . GLN A 1 118 ? 22.569 -1.094 -6.897 1.00 97.50 118 GLN A CA 1
ATOM 965 C C . GLN A 1 118 ? 22.371 -0.758 -5.414 1.00 97.50 118 GLN A C 1
ATOM 967 O O . GLN A 1 118 ? 21.896 -1.606 -4.660 1.00 97.50 118 GLN A O 1
ATOM 972 N N . SER A 1 119 ? 22.685 0.472 -5.005 1.00 97.81 119 SER A N 1
ATOM 973 C CA . SER A 1 119 ? 22.445 0.979 -3.649 1.00 97.81 119 SER A CA 1
ATOM 974 C C . SER A 1 119 ? 20.971 0.819 -3.251 1.00 97.81 119 SER A C 1
ATOM 976 O O . SER A 1 119 ? 20.660 0.160 -2.254 1.00 97.81 119 SER A O 1
ATOM 978 N N . GLY A 1 120 ? 20.051 1.292 -4.099 1.00 97.69 120 GLY A N 1
ATOM 979 C CA . GLY A 1 120 ? 18.612 1.161 -3.877 1.00 97.69 120 GLY A CA 1
ATOM 980 C C . GLY A 1 120 ? 18.128 -0.292 -3.868 1.00 97.69 120 GLY A C 1
ATOM 981 O O . GLY A 1 120 ? 17.306 -0.667 -3.032 1.00 97.69 120 GLY A O 1
ATOM 982 N N . ILE A 1 121 ? 18.661 -1.144 -4.749 1.00 97.69 121 ILE A N 1
ATOM 983 C CA . ILE A 1 121 ? 18.349 -2.582 -4.780 1.00 97.69 121 ILE A CA 1
ATOM 984 C C . ILE A 1 121 ? 18.741 -3.268 -3.466 1.00 97.69 121 ILE A C 1
ATOM 986 O O . ILE A 1 121 ? 17.947 -4.038 -2.917 1.00 97.69 121 ILE A O 1
ATOM 990 N N . GLU A 1 122 ? 19.941 -3.001 -2.953 1.00 96.81 122 GLU A N 1
ATOM 991 C CA . GLU A 1 122 ? 20.431 -3.610 -1.713 1.00 96.81 122 GLU A CA 1
ATOM 992 C C . GLU A 1 122 ? 19.644 -3.134 -0.488 1.00 96.81 122 GLU A C 1
ATOM 994 O O . GLU A 1 122 ? 19.300 -3.937 0.387 1.00 96.81 122 GLU A O 1
ATOM 999 N N . GLU A 1 123 ? 19.269 -1.856 -0.447 1.00 97.06 123 GLU A N 1
ATOM 1000 C CA . GLU A 1 123 ? 18.384 -1.339 0.592 1.00 97.06 123 GLU A CA 1
ATOM 1001 C C . GLU A 1 123 ? 16.998 -2.002 0.546 1.00 97.06 123 GLU A C 1
ATOM 1003 O O . GLU A 1 123 ? 16.510 -2.482 1.576 1.00 97.06 123 GLU A O 1
ATOM 1008 N N . ILE A 1 124 ? 16.388 -2.124 -0.639 1.00 96.88 124 ILE A N 1
ATOM 1009 C CA . ILE A 1 124 ? 15.093 -2.800 -0.809 1.00 96.88 124 ILE A CA 1
ATOM 1010 C C . ILE A 1 124 ? 15.177 -4.250 -0.330 1.00 96.88 124 ILE A C 1
ATOM 1012 O O . ILE A 1 124 ? 14.347 -4.662 0.483 1.00 96.88 124 ILE A O 1
ATOM 1016 N N . LYS A 1 125 ? 16.186 -5.016 -0.771 1.00 95.44 125 LYS A N 1
ATOM 1017 C CA . LYS A 1 125 ? 16.405 -6.415 -0.352 1.00 95.44 125 LYS A CA 1
ATOM 1018 C C . LYS A 1 125 ? 16.469 -6.551 1.162 1.00 95.44 125 LYS A C 1
ATOM 1020 O O . LYS A 1 125 ? 15.825 -7.437 1.731 1.00 95.44 125 LYS A O 1
ATOM 1025 N N . LYS A 1 126 ? 17.222 -5.658 1.812 1.00 94.19 126 LYS A N 1
ATOM 1026 C CA . LYS A 1 126 ? 17.363 -5.614 3.268 1.00 94.19 126 LYS A CA 1
ATOM 1027 C C . LYS A 1 126 ? 16.026 -5.332 3.953 1.00 94.19 126 LYS A C 1
ATOM 1029 O O . LYS A 1 126 ? 15.699 -6.000 4.931 1.00 94.19 126 LYS A O 1
ATOM 1034 N N . MET A 1 127 ? 15.247 -4.384 3.436 1.00 93.88 127 MET A N 1
ATOM 1035 C CA . MET A 1 127 ? 13.959 -3.983 4.011 1.00 93.88 127 MET A CA 1
ATOM 1036 C C . MET A 1 127 ? 12.882 -5.064 3.864 1.00 93.88 127 MET A C 1
ATOM 1038 O O . MET A 1 127 ? 12.138 -5.326 4.809 1.00 93.88 127 MET A O 1
ATOM 1042 N N . ILE A 1 128 ? 12.798 -5.719 2.702 1.00 90.06 128 ILE A N 1
ATOM 1043 C CA . ILE A 1 128 ? 11.783 -6.753 2.437 1.00 90.06 128 ILE A CA 1
ATOM 1044 C C . ILE A 1 128 ? 12.214 -8.157 2.889 1.00 90.06 128 ILE A C 1
ATOM 1046 O O . ILE A 1 128 ? 11.397 -9.078 2.857 1.00 90.06 128 ILE A O 1
ATOM 1050 N N . ASN A 1 129 ? 13.474 -8.317 3.313 1.00 88.00 129 ASN A N 1
ATOM 1051 C CA . ASN A 1 129 ? 14.106 -9.584 3.691 1.00 88.00 129 ASN A CA 1
ATOM 1052 C C . ASN A 1 129 ? 13.986 -10.668 2.598 1.00 88.00 129 ASN A C 1
ATOM 1054 O O . ASN A 1 129 ? 13.675 -11.826 2.882 1.00 88.00 129 ASN A O 1
ATOM 1058 N N . ILE A 1 130 ? 14.196 -10.275 1.335 1.00 84.62 130 ILE A N 1
ATOM 1059 C CA . ILE A 1 130 ? 14.188 -11.169 0.166 1.00 84.62 130 ILE A CA 1
ATOM 1060 C C . ILE A 1 130 ? 15.490 -10.923 -0.609 1.00 84.62 130 ILE A C 1
ATOM 1062 O O . ILE A 1 130 ? 15.570 -9.943 -1.350 1.00 84.62 130 ILE A O 1
ATOM 1066 N N . PRO A 1 131 ? 16.519 -11.774 -0.442 1.00 81.69 131 PRO A N 1
ATOM 1067 C CA . PRO A 1 131 ? 17.823 -11.564 -1.078 1.00 81.69 131 PRO A CA 1
ATOM 1068 C C . PRO A 1 131 ? 17.764 -11.692 -2.608 1.00 81.69 131 PRO A C 1
ATOM 1070 O O . PRO A 1 131 ? 18.505 -11.006 -3.309 1.00 81.69 131 PRO A O 1
ATOM 1073 N N . ASP A 1 132 ? 16.830 -12.495 -3.124 1.00 86.56 132 ASP A N 1
ATOM 1074 C CA . ASP A 1 132 ? 16.674 -12.779 -4.556 1.00 86.56 132 ASP A CA 1
ATOM 1075 C C . ASP A 1 132 ? 15.778 -11.755 -5.283 1.00 86.56 132 ASP A C 1
ATOM 1077 O O . ASP A 1 132 ? 15.240 -12.037 -6.356 1.00 86.56 132 ASP A O 1
ATOM 1081 N N . PHE A 1 133 ? 15.585 -10.561 -4.707 1.00 93.50 133 PHE A N 1
ATOM 1082 C CA . PHE A 1 133 ? 14.856 -9.478 -5.367 1.00 93.50 133 PHE A CA 1
ATOM 1083 C C . PHE A 1 133 ? 15.494 -9.150 -6.723 1.00 93.50 133 PHE A C 1
ATOM 1085 O O . PHE A 1 133 ? 16.673 -8.797 -6.799 1.00 93.50 133 PHE A O 1
ATOM 1092 N N . ASN A 1 134 ? 14.694 -9.239 -7.787 1.00 94.94 134 ASN A N 1
ATOM 1093 C CA . ASN A 1 134 ? 15.113 -8.941 -9.149 1.00 94.94 134 ASN A CA 1
ATOM 1094 C C . ASN A 1 134 ? 14.175 -7.899 -9.763 1.00 94.94 134 ASN A C 1
ATOM 1096 O O . ASN A 1 134 ? 13.012 -8.183 -10.048 1.00 94.94 134 ASN A O 1
ATOM 1100 N N . TYR A 1 135 ? 14.714 -6.704 -9.984 1.00 96.81 135 TYR A N 1
ATOM 1101 C CA . TYR A 1 135 ? 13.982 -5.567 -10.527 1.00 96.81 135 TYR A CA 1
ATOM 1102 C C . TYR A 1 135 ? 13.302 -5.872 -11.866 1.00 96.81 135 TYR A C 1
ATOM 1104 O O . TYR A 1 135 ? 12.108 -5.629 -12.021 1.00 96.81 135 TYR A O 1
ATOM 1112 N N . GLU A 1 136 ? 14.042 -6.431 -12.824 1.00 96.44 136 GLU A N 1
ATOM 1113 C CA . GLU A 1 136 ? 13.542 -6.676 -14.177 1.00 96.44 136 GLU A CA 1
ATOM 1114 C C . GLU A 1 136 ? 12.391 -7.687 -14.167 1.00 96.44 136 GLU A C 1
ATOM 1116 O O . GLU A 1 136 ? 11.350 -7.445 -14.777 1.00 96.44 136 GLU A O 1
ATOM 1121 N N . LEU A 1 137 ? 12.527 -8.777 -13.403 1.00 95.69 137 LEU A N 1
ATOM 1122 C CA . LEU A 1 137 ? 11.465 -9.775 -13.260 1.00 95.69 137 LEU A CA 1
ATOM 1123 C C . LEU A 1 137 ? 10.195 -9.181 -12.639 1.00 95.69 137 LEU A C 1
ATOM 1125 O O . LEU A 1 137 ? 9.094 -9.505 -13.082 1.00 95.69 137 LEU A O 1
ATOM 1129 N N . GLU A 1 138 ? 10.321 -8.308 -11.637 1.00 95.44 138 GLU A N 1
ATOM 1130 C CA . GLU A 1 138 ? 9.160 -7.634 -11.049 1.00 95.44 138 GLU A CA 1
ATOM 1131 C C . GLU A 1 138 ? 8.523 -6.628 -12.013 1.00 95.44 138 GLU A C 1
ATOM 1133 O O . GLU A 1 138 ? 7.297 -6.574 -12.107 1.00 95.44 138 GLU A O 1
ATOM 1138 N N . VAL A 1 139 ? 9.314 -5.887 -12.794 1.00 96.56 139 VAL A N 1
ATOM 1139 C CA . VAL A 1 139 ? 8.781 -5.004 -13.843 1.00 96.56 139 VAL A CA 1
ATOM 1140 C C . VAL A 1 139 ? 8.025 -5.804 -14.905 1.00 96.56 139 VAL A C 1
ATOM 1142 O O . VAL A 1 139 ? 6.945 -5.388 -15.322 1.00 96.56 139 VAL A O 1
ATOM 1145 N N . LEU A 1 140 ? 8.540 -6.966 -15.320 1.00 95.25 140 LEU A N 1
ATOM 1146 C CA . LEU A 1 140 ? 7.848 -7.845 -16.266 1.00 95.25 140 LEU A CA 1
ATOM 1147 C C . LEU A 1 140 ? 6.523 -8.366 -15.693 1.00 95.25 140 LEU A C 1
ATOM 1149 O O . LEU A 1 140 ? 5.513 -8.320 -16.390 1.00 95.25 140 LEU A O 1
ATOM 1153 N N . LYS A 1 141 ? 6.488 -8.763 -14.413 1.00 94.00 141 LYS A N 1
ATOM 1154 C CA . LYS A 1 141 ? 5.237 -9.134 -13.723 1.00 94.00 141 LYS A CA 1
ATOM 1155 C C . LYS A 1 141 ? 4.234 -7.982 -13.686 1.00 94.00 141 LYS A C 1
ATOM 1157 O O . LYS A 1 141 ? 3.049 -8.200 -13.898 1.00 94.00 141 LYS A O 1
ATOM 1162 N N . LEU A 1 142 ? 4.695 -6.757 -13.435 1.00 93.12 142 LEU A N 1
ATOM 1163 C CA . LEU A 1 142 ? 3.842 -5.567 -13.397 1.00 93.12 142 LEU A CA 1
ATOM 1164 C C . LEU A 1 142 ? 3.331 -5.135 -14.776 1.00 93.12 142 LEU A C 1
ATOM 1166 O O . LEU A 1 142 ? 2.380 -4.361 -14.847 1.00 93.12 142 LEU A O 1
ATOM 1170 N N . ARG A 1 143 ? 3.959 -5.593 -15.862 1.00 92.69 143 ARG A N 1
ATOM 1171 C CA . ARG A 1 143 ? 3.494 -5.386 -17.241 1.00 92.69 143 ARG A CA 1
ATOM 1172 C C . ARG A 1 143 ? 2.527 -6.474 -17.713 1.00 92.69 143 ARG A C 1
ATOM 1174 O O . ARG A 1 143 ? 1.890 -6.286 -18.742 1.00 92.69 143 ARG A O 1
ATOM 1181 N N . ASP A 1 144 ? 2.419 -7.581 -16.982 1.00 91.69 144 ASP A N 1
ATOM 1182 C CA . ASP A 1 144 ? 1.499 -8.671 -17.288 1.00 91.69 144 ASP A CA 1
ATOM 1183 C C . ASP A 1 144 ? 0.142 -8.436 -16.604 1.00 91.69 144 ASP A C 1
ATOM 1185 O O . ASP A 1 144 ? -0.010 -8.534 -15.382 1.00 91.69 144 ASP A O 1
ATOM 1189 N N . GLU A 1 145 ? -0.871 -8.130 -17.414 1.00 88.31 145 GLU A N 1
ATOM 1190 C CA . GLU A 1 145 ? -2.237 -7.884 -16.947 1.00 88.31 145 GLU A CA 1
ATOM 1191 C C . GLU A 1 145 ? -2.862 -9.108 -16.263 1.00 88.31 145 GLU A C 1
ATOM 1193 O O . GLU A 1 145 ? -3.651 -8.955 -15.328 1.00 88.31 145 GLU A O 1
ATOM 1198 N N . THR A 1 146 ? -2.483 -10.323 -16.671 1.00 91.19 146 THR A N 1
ATOM 1199 C CA . THR A 1 146 ? -2.968 -11.565 -16.053 1.00 91.19 146 THR A CA 1
ATOM 1200 C C . THR A 1 146 ? -2.413 -11.696 -14.643 1.00 91.19 146 THR A C 1
ATOM 1202 O O . THR A 1 146 ? -3.160 -11.986 -13.707 1.00 91.19 146 THR A O 1
ATOM 1205 N N . VAL A 1 147 ? -1.116 -11.429 -14.464 1.00 92.38 147 VAL A N 1
ATOM 1206 C CA . VAL A 1 147 ? -0.474 -11.444 -13.142 1.00 92.38 147 VAL A CA 1
ATOM 1207 C C . VAL A 1 147 ? -1.108 -10.401 -12.223 1.00 92.38 147 VAL A C 1
ATOM 1209 O O . VAL A 1 147 ? -1.423 -10.715 -11.074 1.00 92.38 147 VAL A O 1
ATOM 1212 N N . LEU A 1 148 ? -1.347 -9.184 -12.718 1.00 92.00 148 LEU A N 1
ATOM 1213 C CA . LEU A 1 148 ? -1.996 -8.131 -11.934 1.00 92.00 148 LEU A CA 1
ATOM 1214 C C . LEU A 1 148 ? -3.440 -8.470 -11.562 1.00 92.00 148 LEU A C 1
ATOM 1216 O O . LEU A 1 148 ? -3.839 -8.213 -10.425 1.00 92.00 148 LEU A O 1
ATOM 1220 N N . ARG A 1 149 ? -4.210 -9.081 -12.470 1.00 91.44 149 ARG A N 1
ATOM 1221 C CA . ARG A 1 149 ? -5.568 -9.551 -12.164 1.00 91.44 149 ARG A CA 1
ATOM 1222 C C . ARG A 1 149 ? -5.551 -10.609 -11.071 1.00 91.44 149 ARG A C 1
ATOM 1224 O O . ARG A 1 149 ? -6.266 -10.467 -10.085 1.00 91.44 149 ARG A O 1
ATOM 1231 N N . VAL A 1 150 ? -4.708 -11.631 -11.210 1.00 94.00 150 VAL A N 1
ATOM 1232 C CA . VAL A 1 150 ? -4.580 -12.688 -10.197 1.00 94.00 150 VAL A CA 1
ATOM 1233 C C . VAL A 1 150 ? -4.173 -12.084 -8.854 1.00 94.00 150 VAL A C 1
ATOM 1235 O O . VAL A 1 150 ? -4.720 -12.457 -7.819 1.00 94.00 150 VAL A O 1
ATOM 1238 N N . LEU A 1 151 ? -3.254 -11.117 -8.849 1.00 94.56 151 LEU A N 1
ATOM 1239 C CA . LEU A 1 151 ? -2.859 -10.415 -7.632 1.00 94.56 151 LEU A CA 1
ATOM 1240 C C . LEU A 1 151 ? -4.038 -9.650 -7.006 1.00 94.56 151 LEU A C 1
ATOM 1242 O O . LEU A 1 151 ? -4.226 -9.718 -5.793 1.00 94.56 151 LEU A O 1
ATOM 1246 N N . TYR A 1 152 ? -4.837 -8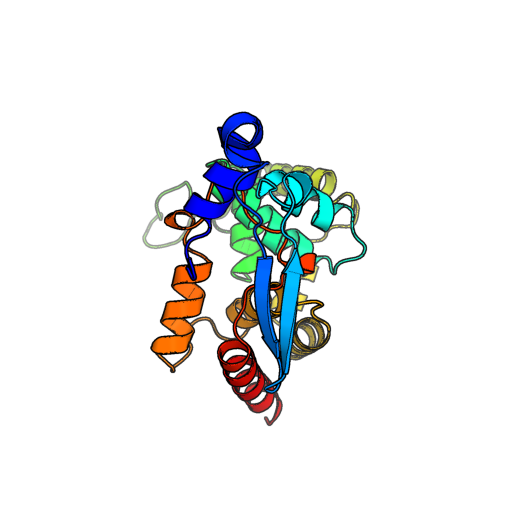.961 -7.823 1.00 94.81 152 TYR A N 1
ATOM 1247 C CA . TYR A 1 152 ? -6.022 -8.214 -7.396 1.00 94.81 152 TYR A CA 1
ATOM 1248 C C . TYR A 1 152 ? -7.110 -9.124 -6.805 1.00 94.81 152 TYR A C 1
ATOM 1250 O O . TYR A 1 152 ? -7.649 -8.837 -5.737 1.00 94.81 152 TYR A O 1
ATOM 1258 N N . GLU A 1 153 ? -7.407 -10.245 -7.462 1.00 94.12 153 GLU A N 1
ATOM 1259 C CA . GLU A 1 153 ? -8.405 -11.223 -7.012 1.00 94.12 153 GLU A CA 1
ATOM 1260 C C . GLU A 1 153 ? -8.010 -11.895 -5.689 1.00 94.12 153 GLU A C 1
ATOM 1262 O O . GLU A 1 153 ? -8.876 -12.206 -4.872 1.00 94.12 153 GLU A O 1
ATOM 1267 N N . ASN A 1 154 ? -6.705 -12.077 -5.455 1.00 94.69 154 ASN A N 1
ATOM 1268 C CA . ASN A 1 154 ? -6.161 -12.690 -4.240 1.00 94.69 154 ASN A CA 1
ATOM 1269 C C . ASN A 1 154 ? -5.793 -11.678 -3.137 1.00 94.69 154 ASN A C 1
ATOM 1271 O O . ASN A 1 154 ? -5.249 -12.070 -2.099 1.00 94.69 154 ASN A O 1
ATOM 1275 N N . ALA A 1 155 ? -6.068 -10.386 -3.334 1.00 93.38 155 ALA A N 1
ATOM 1276 C CA . ALA A 1 155 ? -5.833 -9.354 -2.329 1.00 93.38 155 ALA A CA 1
ATOM 1277 C C . ALA A 1 155 ? -6.667 -9.612 -1.061 1.00 93.38 155 ALA A C 1
ATOM 1279 O O . ALA A 1 155 ? -7.834 -10.002 -1.126 1.00 93.38 155 ALA A O 1
ATOM 1280 N N . GLN A 1 156 ? -6.087 -9.375 0.119 1.00 90.94 156 GLN A N 1
ATOM 1281 C CA . GLN A 1 156 ? -6.720 -9.770 1.384 1.00 90.94 156 GLN A CA 1
ATOM 1282 C C . GLN A 1 156 ? -7.764 -8.770 1.888 1.00 90.94 156 GLN A C 1
ATOM 1284 O O . GLN A 1 156 ? -8.607 -9.115 2.718 1.00 90.94 156 GLN A O 1
ATOM 1289 N N . ASN A 1 157 ? -7.699 -7.521 1.432 1.00 90.69 157 ASN A N 1
ATOM 1290 C CA . ASN A 1 157 ? -8.595 -6.447 1.850 1.00 90.69 157 ASN A CA 1
ATOM 1291 C C . ASN A 1 157 ? -8.796 -5.422 0.721 1.00 90.69 157 ASN A C 1
ATOM 1293 O O . ASN A 1 157 ? -8.105 -5.446 -0.300 1.00 90.69 157 ASN A O 1
ATOM 1297 N N . GLY A 1 158 ? -9.763 -4.522 0.901 1.00 90.81 158 GLY A N 1
ATOM 1298 C CA . GLY A 1 158 ? -10.110 -3.508 -0.086 1.00 90.81 158 GLY A CA 1
ATOM 1299 C C . GLY A 1 158 ? -8.996 -2.491 -0.333 1.00 90.81 158 GLY A C 1
ATOM 1300 O O . GLY A 1 158 ? -8.849 -2.015 -1.455 1.00 90.81 158 GLY A O 1
ATOM 1301 N N . TYR A 1 159 ? -8.173 -2.191 0.675 1.00 89.62 159 TYR A N 1
ATOM 1302 C CA . TYR A 1 159 ? -7.035 -1.283 0.514 1.00 89.62 159 TYR A CA 1
ATOM 1303 C C . TYR A 1 159 ? -5.992 -1.862 -0.449 1.00 89.62 159 TYR A C 1
ATOM 1305 O O . TYR A 1 159 ? -5.559 -1.183 -1.375 1.00 89.62 159 TYR A O 1
ATOM 1313 N N . GLU A 1 160 ? -5.656 -3.145 -0.312 1.00 91.94 160 GLU A N 1
ATOM 1314 C CA . GLU A 1 160 ? -4.778 -3.837 -1.260 1.00 91.94 160 GLU A CA 1
ATOM 1315 C C . GLU A 1 160 ? -5.362 -3.915 -2.661 1.00 91.94 160 GLU A C 1
ATOM 1317 O O . GLU A 1 160 ? -4.653 -3.632 -3.627 1.00 91.94 160 GLU A O 1
ATOM 1322 N N . LYS A 1 161 ? -6.657 -4.237 -2.770 1.00 92.44 161 LYS A N 1
ATOM 1323 C CA . LYS A 1 161 ? -7.367 -4.190 -4.049 1.00 92.44 161 LYS A CA 1
ATOM 1324 C C . LYS A 1 161 ? -7.190 -2.826 -4.709 1.00 92.44 161 LYS A C 1
ATOM 1326 O O . LYS A 1 161 ? -6.789 -2.770 -5.864 1.00 92.44 161 LYS A O 1
ATOM 1331 N N . LEU A 1 162 ? -7.412 -1.731 -3.984 1.00 90.00 162 LEU A N 1
ATOM 1332 C CA . LEU A 1 162 ? -7.237 -0.382 -4.526 1.00 90.00 162 LEU A CA 1
ATOM 1333 C C . LEU A 1 162 ? -5.804 -0.085 -4.971 1.00 90.00 162 LEU A C 1
ATOM 1335 O O . LEU A 1 162 ? -5.602 0.498 -6.036 1.00 90.00 162 LEU A O 1
ATOM 1339 N N . MET A 1 163 ? -4.810 -0.498 -4.186 1.00 88.75 163 MET A N 1
ATOM 1340 C CA . MET A 1 163 ? -3.405 -0.312 -4.548 1.00 88.75 163 MET A CA 1
ATOM 1341 C C . MET A 1 163 ? -3.041 -1.050 -5.840 1.00 88.75 163 MET A C 1
ATOM 1343 O O . MET A 1 163 ? -2.388 -0.478 -6.709 1.00 88.75 163 MET A O 1
ATOM 1347 N N . ILE A 1 164 ? -3.489 -2.299 -5.992 1.00 92.06 164 ILE A N 1
ATOM 1348 C CA . ILE A 1 164 ? -3.246 -3.087 -7.207 1.00 92.06 164 ILE A CA 1
ATOM 1349 C C . ILE A 1 164 ? -4.056 -2.528 -8.379 1.00 92.06 164 ILE A C 1
ATOM 1351 O O . ILE A 1 164 ? -3.542 -2.420 -9.489 1.00 92.06 164 ILE A O 1
ATOM 1355 N N . PHE A 1 165 ? -5.305 -2.125 -8.139 1.00 89.88 165 PHE A N 1
ATOM 1356 C CA . PHE A 1 165 ? -6.177 -1.541 -9.155 1.00 89.88 165 PHE A CA 1
ATOM 1357 C C . PHE A 1 165 ? -5.550 -0.313 -9.812 1.00 89.88 165 PHE A C 1
ATOM 1359 O O . PHE A 1 165 ? -5.616 -0.173 -11.028 1.00 89.88 165 PHE A O 1
ATOM 1366 N N . ARG A 1 166 ? -4.878 0.541 -9.032 1.00 86.44 166 ARG A N 1
ATOM 1367 C CA . ARG A 1 166 ? -4.162 1.706 -9.565 1.00 86.44 166 ARG A CA 1
ATOM 1368 C C . ARG A 1 166 ? -3.067 1.324 -10.558 1.00 86.44 166 ARG A C 1
ATOM 1370 O O . ARG A 1 166 ? -2.822 2.070 -11.500 1.00 86.44 166 ARG A O 1
ATOM 1377 N N . LEU A 1 167 ? -2.418 0.176 -10.355 1.00 88.06 167 LEU A N 1
ATOM 1378 C CA . LEU A 1 167 ? -1.470 -0.350 -11.330 1.00 88.06 167 LEU A CA 1
ATOM 1379 C C . LEU A 1 167 ? -2.222 -0.749 -12.607 1.00 88.06 167 LEU A C 1
ATOM 1381 O O . LEU A 1 167 ? -1.773 -0.421 -13.697 1.00 88.06 167 LEU A O 1
ATOM 1385 N N . ILE A 1 168 ? -3.372 -1.417 -12.500 1.00 86.88 168 ILE A N 1
ATOM 1386 C CA . ILE A 1 168 ? -4.159 -1.877 -13.658 1.00 86.88 168 ILE A CA 1
ATOM 1387 C C . ILE A 1 168 ? -4.705 -0.704 -14.492 1.00 86.88 168 ILE A C 1
ATOM 1389 O O . ILE A 1 168 ? -4.496 -0.684 -15.702 1.00 86.88 168 ILE A O 1
ATOM 1393 N N . ASP A 1 169 ? -5.372 0.271 -13.869 1.00 76.44 169 ASP A N 1
ATOM 1394 C CA . ASP A 1 169 ? -6.040 1.381 -14.564 1.00 76.44 169 ASP A CA 1
ATOM 1395 C C . ASP A 1 169 ? -5.753 2.736 -13.896 1.00 76.44 169 ASP A C 1
ATOM 1397 O O . ASP A 1 169 ? -6.528 3.264 -13.095 1.00 76.44 169 ASP A O 1
ATOM 1401 N N . GLU A 1 170 ? -4.620 3.337 -14.265 1.00 64.12 170 GLU A N 1
ATOM 1402 C CA . GLU A 1 170 ? -4.2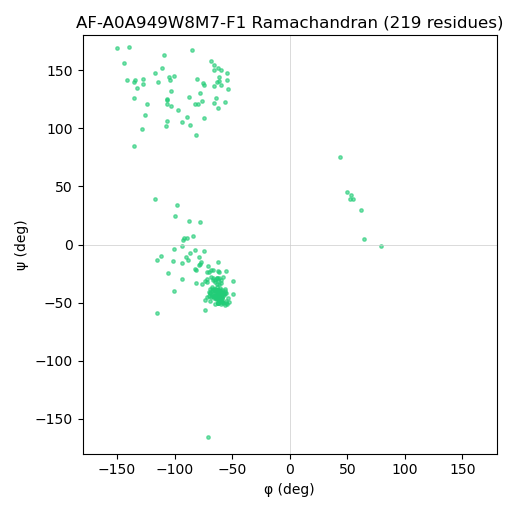04 4.654 -13.766 1.00 64.12 170 GLU A CA 1
ATOM 1403 C C . GLU A 1 170 ? -5.108 5.802 -14.274 1.00 64.12 170 GLU A C 1
ATOM 1405 O O . GLU A 1 170 ? -5.183 6.878 -13.672 1.00 64.12 170 GLU A O 1
ATOM 1410 N N . LYS A 1 171 ? -5.830 5.596 -15.388 1.00 60.66 171 LYS A N 1
ATOM 1411 C CA . LYS A 1 171 ? -6.619 6.632 -16.083 1.00 60.66 171 LYS A CA 1
ATOM 1412 C C . LYS A 1 171 ? -8.110 6.315 -16.082 1.00 60.66 171 LYS A C 1
ATOM 1414 O O . LYS A 1 171 ? -8.811 6.607 -17.055 1.00 60.66 171 LYS A O 1
ATOM 1419 N N . HIS A 1 172 ? -8.589 5.783 -14.961 1.00 63.75 172 HIS A N 1
ATOM 1420 C CA . HIS A 1 172 ? -9.964 5.341 -14.837 1.00 63.75 172 HIS A CA 1
ATOM 1421 C C . HIS A 1 172 ? -10.981 6.437 -15.212 1.00 63.75 172 HIS A C 1
ATOM 1423 O O . HIS A 1 172 ? -10.867 7.600 -14.806 1.00 63.75 172 HIS A O 1
ATOM 1429 N N . LYS A 1 173 ? -11.986 6.062 -16.015 1.00 63.03 173 LYS A N 1
ATOM 1430 C CA . LYS A 1 173 ? -12.964 6.998 -16.601 1.00 63.03 173 LYS A CA 1
ATOM 1431 C C . LYS A 1 173 ? -13.954 7.546 -15.572 1.00 63.03 173 LYS A C 1
ATOM 1433 O O . LYS A 1 173 ? -14.431 8.668 -15.737 1.00 63.03 173 LYS A O 1
ATOM 1438 N N . ASN A 1 174 ? -14.273 6.783 -14.522 1.00 70.75 174 ASN A N 1
ATOM 1439 C CA . ASN A 1 174 ? -15.192 7.235 -13.481 1.00 70.75 174 ASN A CA 1
ATOM 1440 C C . ASN A 1 174 ? -14.495 8.265 -12.579 1.00 70.75 174 ASN A C 1
ATOM 1442 O O . ASN A 1 174 ? -13.613 7.928 -11.788 1.00 70.75 174 ASN A O 1
ATOM 1446 N N . SER A 1 175 ? -14.909 9.528 -12.691 1.00 69.31 175 SER A N 1
ATOM 1447 C CA . SER A 1 175 ? -14.314 10.644 -11.952 1.00 69.31 175 SER A CA 1
ATOM 1448 C C . SER A 1 175 ? -14.470 10.522 -10.435 1.00 69.31 175 SER A C 1
ATOM 1450 O O . SER A 1 175 ? -13.601 11.001 -9.714 1.00 69.31 175 SER A O 1
ATOM 1452 N N . VAL A 1 176 ? -15.522 9.856 -9.945 1.00 72.81 176 VAL A N 1
ATOM 1453 C CA . VAL A 1 176 ? -15.765 9.652 -8.507 1.00 72.81 176 VAL A CA 1
ATOM 1454 C C . VAL A 1 176 ? -14.796 8.621 -7.941 1.00 72.81 176 VAL A C 1
ATOM 1456 O O . VAL A 1 176 ? -14.145 8.882 -6.934 1.00 72.81 176 VAL A O 1
ATOM 1459 N N . ILE A 1 177 ? -14.647 7.481 -8.617 1.00 75.75 177 ILE A N 1
ATOM 1460 C CA . ILE A 1 177 ? -13.718 6.423 -8.196 1.00 75.75 177 ILE A CA 1
ATOM 1461 C C . ILE A 1 177 ? -12.275 6.897 -8.328 1.00 75.75 1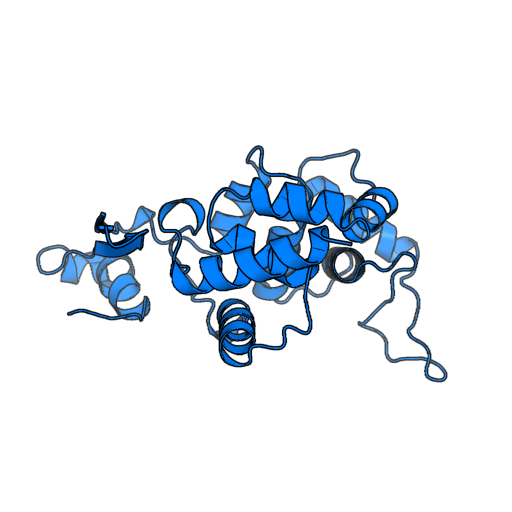77 ILE A C 1
ATOM 1463 O O . ILE A 1 177 ? -11.485 6.731 -7.404 1.00 75.75 177 ILE A O 1
ATOM 1467 N N . ARG A 1 178 ? -11.943 7.587 -9.423 1.00 74.56 178 ARG A N 1
ATOM 1468 C CA . ARG A 1 178 ? -10.626 8.203 -9.599 1.00 74.56 178 ARG A CA 1
ATOM 1469 C C . ARG A 1 178 ? -10.322 9.221 -8.500 1.00 74.56 178 ARG A C 1
ATOM 1471 O O . ARG A 1 178 ? -9.219 9.219 -7.963 1.00 74.56 178 ARG A O 1
ATOM 1478 N N . LYS A 1 179 ? -11.295 10.064 -8.141 1.00 76.94 179 LYS A N 1
ATOM 1479 C CA . LYS A 1 179 ? -11.157 11.008 -7.028 1.00 76.94 179 LYS A CA 1
ATOM 1480 C C . LYS A 1 179 ? -10.920 10.272 -5.707 1.00 76.94 179 LYS A C 1
ATOM 1482 O O . LYS A 1 179 ? -9.975 10.620 -5.014 1.00 76.94 179 LYS A O 1
ATOM 1487 N N . TYR A 1 180 ? -11.694 9.228 -5.409 1.00 79.19 180 TYR A N 1
ATOM 1488 C CA . TYR A 1 180 ? -11.530 8.436 -4.186 1.00 79.19 180 TYR A CA 1
ATOM 1489 C C . TYR A 1 180 ? -10.153 7.760 -4.105 1.00 79.19 180 TYR A C 1
ATOM 1491 O O . TYR A 1 180 ? -9.502 7.803 -3.062 1.00 79.19 180 TYR A O 1
ATOM 1499 N N . ILE A 1 181 ? -9.685 7.164 -5.208 1.00 74.06 181 ILE A N 1
ATOM 1500 C CA . ILE A 1 181 ? -8.356 6.541 -5.299 1.00 74.06 181 ILE A CA 1
ATOM 1501 C C . ILE A 1 181 ? -7.262 7.579 -5.046 1.00 74.06 181 ILE A C 1
ATOM 1503 O O . ILE A 1 181 ? -6.356 7.324 -4.254 1.00 74.06 181 ILE A O 1
ATOM 1507 N N . ASN A 1 182 ? -7.363 8.748 -5.682 1.00 70.69 182 ASN A N 1
ATOM 1508 C CA . ASN A 1 182 ? -6.404 9.831 -5.492 1.00 70.69 182 ASN A CA 1
ATOM 1509 C C . ASN A 1 182 ? -6.409 10.320 -4.033 1.00 70.69 182 ASN A C 1
ATOM 1511 O O . ASN A 1 182 ? -5.359 10.346 -3.402 1.00 70.69 182 ASN A O 1
ATOM 1515 N N . GLU A 1 183 ? -7.581 10.621 -3.463 1.00 70.19 183 GLU A N 1
ATOM 1516 C CA . GLU A 1 183 ? -7.742 11.083 -2.072 1.00 70.19 183 GLU A CA 1
ATOM 1517 C C . GLU A 1 183 ? -7.236 10.066 -1.041 1.00 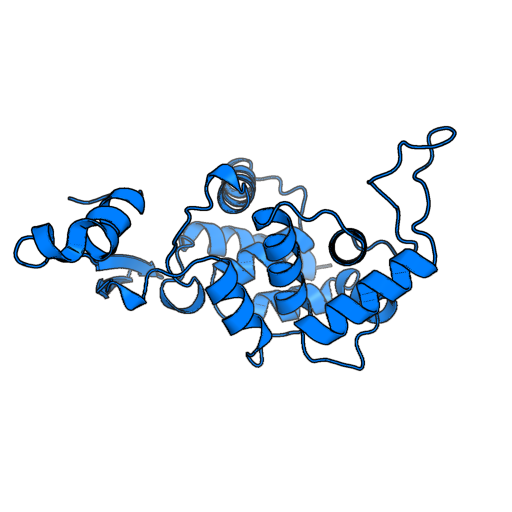70.19 183 GLU A C 1
ATOM 1519 O O . GLU A 1 183 ? -6.540 10.447 -0.105 1.00 70.19 183 GLU A O 1
ATOM 1524 N N . THR A 1 184 ? -7.490 8.771 -1.237 1.00 67.88 184 THR A N 1
ATOM 1525 C CA . THR A 1 184 ? -6.996 7.697 -0.347 1.00 67.88 184 THR A CA 1
ATOM 1526 C C . THR A 1 184 ? -5.464 7.557 -0.386 1.00 67.88 184 THR A C 1
ATOM 1528 O O . THR A 1 184 ? -4.846 6.996 0.527 1.00 67.88 184 THR A O 1
ATOM 1531 N N . TYR A 1 185 ? -4.829 8.039 -1.457 1.00 58.28 185 TYR A N 1
ATOM 1532 C CA . TYR A 1 185 ? -3.384 7.955 -1.652 1.00 58.28 185 TYR A CA 1
ATOM 1533 C C . TYR A 1 185 ? -2.640 9.260 -1.334 1.00 58.28 185 TYR A C 1
ATOM 1535 O O . TYR A 1 185 ? -1.423 9.231 -1.187 1.00 58.28 185 TYR A O 1
ATOM 1543 N N . HIS A 1 186 ? -3.328 10.396 -1.202 1.00 57.97 186 HIS A N 1
ATOM 1544 C CA . HIS A 1 186 ? -2.674 11.641 -0.808 1.00 57.97 186 HIS A CA 1
ATOM 1545 C C . HIS A 1 186 ? -2.140 11.537 0.627 1.00 57.97 186 HIS A C 1
ATOM 1547 O O . HIS A 1 186 ? -2.904 11.338 1.570 1.00 57.97 186 HIS A O 1
ATOM 1553 N N . ILE A 1 187 ? -0.825 11.727 0.776 1.00 54.88 187 ILE A N 1
ATOM 1554 C CA . ILE A 1 187 ? -0.109 11.775 2.062 1.00 54.88 187 ILE A CA 1
ATOM 1555 C C . ILE A 1 187 ? -0.680 12.831 3.023 1.00 54.88 187 ILE A C 1
ATOM 1557 O O . ILE A 1 187 ? -0.557 12.707 4.233 1.00 54.88 187 ILE A O 1
ATOM 1561 N N . GLU A 1 188 ? -1.367 13.849 2.502 1.00 42.19 188 GLU A N 1
ATOM 1562 C CA . GLU A 1 188 ? -2.064 14.871 3.296 1.00 42.19 188 GLU A CA 1
ATOM 1563 C C . GLU A 1 188 ? -3.193 14.284 4.164 1.00 42.19 188 GLU A C 1
ATOM 1565 O O . GLU A 1 188 ? -3.542 14.865 5.187 1.00 42.19 188 GLU A O 1
ATOM 1570 N N . ASN A 1 189 ? -3.719 13.110 3.794 1.00 54.44 189 ASN A N 1
ATOM 1571 C CA . ASN A 1 189 ? -4.683 12.343 4.587 1.00 54.44 189 ASN A CA 1
ATOM 1572 C C . ASN A 1 189 ? -4.009 11.281 5.479 1.00 54.44 189 ASN A C 1
ATOM 1574 O O . ASN A 1 189 ? -4.698 10.564 6.211 1.00 54.44 189 ASN A O 1
ATOM 1578 N N . ASP A 1 190 ? -2.678 11.149 5.427 1.00 57.84 190 ASP A N 1
ATOM 1579 C CA . ASP A 1 190 ? -1.929 10.240 6.290 1.00 57.84 190 ASP A CA 1
ATOM 1580 C C . ASP A 1 190 ? -1.697 10.886 7.655 1.00 57.84 190 ASP A C 1
ATOM 1582 O O . ASP A 1 190 ? -0.739 11.612 7.916 1.00 57.84 190 ASP A O 1
ATOM 1586 N N . PHE A 1 191 ? -2.600 10.569 8.575 1.00 63.94 191 PHE A N 1
ATOM 1587 C CA . PHE A 1 191 ? -2.434 10.893 9.982 1.00 63.94 191 PHE A CA 1
ATOM 1588 C C . PHE A 1 191 ? -1.202 10.185 10.566 1.00 63.94 191 PHE A C 1
ATOM 1590 O O . PHE A 1 191 ? -0.863 9.057 10.195 1.00 63.94 191 PHE A O 1
ATOM 1597 N N . ILE A 1 192 ? -0.597 10.797 11.594 1.00 72.44 192 ILE A N 1
ATOM 1598 C CA . ILE A 1 192 ? 0.501 10.203 12.387 1.00 72.44 192 ILE A CA 1
ATOM 1599 C C . ILE A 1 192 ? 0.150 8.774 12.853 1.00 72.44 192 ILE A C 1
ATOM 1601 O O . ILE A 1 192 ? 1.029 7.925 13.023 1.00 72.44 192 ILE A O 1
ATOM 1605 N N . CYS A 1 193 ? -1.137 8.498 13.085 1.00 80.19 193 CYS A N 1
ATOM 1606 C CA . CYS A 1 193 ? -1.664 7.178 13.409 1.00 80.19 193 CYS A CA 1
ATOM 1607 C C . CYS A 1 193 ? -2.925 6.880 12.596 1.00 80.19 193 CYS A C 1
ATOM 1609 O O . CYS A 1 193 ? -3.784 7.738 12.454 1.00 80.19 193 CYS A O 1
ATOM 1611 N N . GLN A 1 194 ? -3.073 5.637 12.157 1.00 87.12 194 GLN A N 1
ATOM 1612 C CA . GLN A 1 194 ? -4.241 5.124 11.452 1.00 87.12 194 GLN A CA 1
ATOM 1613 C C . GLN A 1 194 ? -4.583 3.703 11.926 1.00 87.12 194 GLN A C 1
ATOM 1615 O O . GLN A 1 194 ? -3.821 3.071 12.663 1.00 87.12 194 GLN A O 1
ATOM 1620 N N . LEU A 1 195 ? -5.748 3.202 11.519 1.00 90.12 195 LEU A N 1
ATOM 1621 C CA . LEU A 1 195 ? -6.129 1.806 11.732 1.00 90.12 195 LEU A CA 1
ATOM 1622 C C . LEU A 1 195 ? -5.468 0.921 10.673 1.00 90.12 195 LEU A C 1
ATOM 1624 O O . LEU A 1 195 ? -5.391 1.310 9.512 1.00 90.12 195 LEU A O 1
ATOM 1628 N N . ASP A 1 196 ? -5.039 -0.284 11.053 1.00 90.88 196 ASP A N 1
ATOM 1629 C CA . ASP A 1 196 ? -4.481 -1.254 10.102 1.00 90.88 196 ASP A CA 1
ATOM 1630 C C . ASP A 1 196 ? -5.542 -1.644 9.048 1.00 90.88 196 ASP A C 1
ATOM 1632 O O . ASP A 1 196 ? -6.571 -2.236 9.412 1.00 90.88 196 ASP A O 1
ATOM 1636 N N . PRO A 1 197 ? -5.324 -1.364 7.745 1.00 89.31 197 PRO A N 1
ATOM 1637 C CA . PRO A 1 197 ? -6.279 -1.716 6.696 1.00 89.31 197 PRO A CA 1
ATOM 1638 C C . PRO A 1 197 ? -6.526 -3.222 6.583 1.00 89.31 197 PRO A C 1
ATOM 1640 O O . PRO A 1 197 ? -7.594 -3.631 6.135 1.00 89.31 197 PRO A O 1
ATOM 1643 N N . SER A 1 198 ? -5.586 -4.057 7.036 1.00 88.06 198 SER A N 1
ATOM 1644 C CA . SER A 1 198 ? -5.776 -5.511 7.080 1.00 88.06 198 SER A CA 1
ATOM 1645 C C . SER A 1 198 ? -6.790 -5.936 8.141 1.00 88.06 198 SER A C 1
ATOM 1647 O O . SER A 1 198 ? -7.376 -7.009 8.031 1.00 88.06 198 SER A O 1
ATOM 1649 N N . GLU A 1 199 ? -7.001 -5.114 9.170 1.00 90.94 199 GLU A N 1
ATOM 1650 C CA . GLU A 1 199 ? -7.902 -5.418 10.279 1.00 90.94 199 GLU A CA 1
ATOM 1651 C C . GLU A 1 199 ? -9.257 -4.713 10.156 1.00 90.94 199 GLU A C 1
ATOM 1653 O O . GLU A 1 199 ? -10.292 -5.308 10.473 1.00 90.94 199 GLU A O 1
ATOM 1658 N N . PHE A 1 200 ? -9.256 -3.453 9.722 1.00 91.06 200 PHE A N 1
ATOM 1659 C CA . PHE A 1 200 ? -10.456 -2.615 9.687 1.00 91.06 200 PHE A CA 1
ATOM 1660 C C . PHE A 1 200 ? -11.006 -2.425 8.271 1.00 91.06 200 PHE A C 1
ATOM 1662 O O . PHE A 1 200 ? -12.215 -2.270 8.128 1.00 91.06 200 PHE A O 1
ATOM 1669 N N . ASP A 1 201 ? -10.162 -2.551 7.237 1.00 88.56 201 ASP A N 1
ATOM 1670 C CA . ASP A 1 201 ? -10.517 -2.482 5.811 1.00 88.56 201 ASP A CA 1
ATOM 1671 C C . ASP A 1 201 ? -11.491 -1.323 5.514 1.00 88.56 201 ASP A C 1
ATOM 1673 O O . ASP A 1 201 ? -12.699 -1.554 5.357 1.00 88.56 201 ASP A O 1
ATOM 1677 N N . PRO A 1 202 ? -10.971 -0.076 5.498 1.00 87.12 202 PRO A N 1
ATOM 1678 C CA . PRO A 1 202 ? -11.776 1.143 5.490 1.00 87.12 202 PRO A CA 1
ATOM 1679 C C . PRO A 1 202 ? -12.439 1.442 4.146 1.00 87.12 202 PRO A C 1
ATOM 1681 O O . PRO A 1 202 ? -13.212 2.393 4.045 1.00 87.12 202 PRO A O 1
ATOM 1684 N N . ILE A 1 203 ? -12.141 0.650 3.117 1.00 88.50 203 ILE A N 1
ATOM 1685 C CA . ILE A 1 203 ? -12.608 0.913 1.764 1.00 88.50 203 ILE A CA 1
ATOM 1686 C C . ILE A 1 203 ? -14.088 0.524 1.642 1.00 88.50 203 ILE A C 1
ATOM 1688 O O . ILE A 1 203 ? -14.444 -0.631 1.904 1.00 88.50 203 ILE A O 1
ATOM 1692 N N . PRO A 1 204 ? -14.974 1.454 1.239 1.00 88.88 204 PRO A N 1
ATOM 1693 C CA . PRO A 1 204 ? -16.384 1.160 1.047 1.00 88.88 204 PRO A CA 1
ATOM 1694 C C . PRO A 1 204 ? -16.613 0.094 -0.025 1.00 88.88 204 PRO A C 1
ATOM 1696 O O . PRO A 1 204 ? -15.961 0.098 -1.068 1.00 88.88 204 PRO A O 1
ATOM 1699 N N . GLN A 1 205 ? -17.617 -0.762 0.189 1.00 89.44 205 GLN A N 1
ATOM 1700 C CA . GLN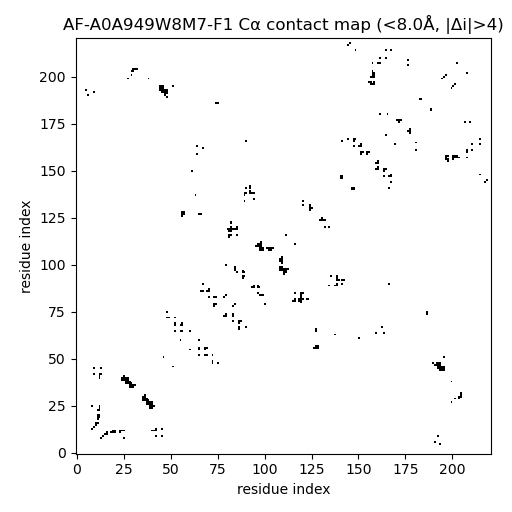 A 1 205 ? -17.944 -1.847 -0.741 1.00 89.44 205 GLN A CA 1
ATOM 1701 C C . GLN A 1 205 ? -18.206 -1.343 -2.168 1.00 89.44 205 GLN A C 1
ATOM 1703 O O . GLN A 1 205 ? -17.676 -1.918 -3.108 1.00 89.44 205 GLN A O 1
ATOM 1708 N N . TYR A 1 206 ? -18.927 -0.227 -2.327 1.00 88.56 206 TYR A N 1
ATOM 1709 C CA . TYR A 1 206 ? -19.240 0.317 -3.653 1.00 88.56 206 TYR A CA 1
ATOM 1710 C C . TYR A 1 206 ? -17.986 0.700 -4.457 1.00 88.56 206 TYR A C 1
ATOM 1712 O O . TYR A 1 206 ? -18.013 0.650 -5.680 1.00 88.56 206 TYR A O 1
ATOM 1720 N N . VAL A 1 207 ? -16.890 1.084 -3.789 1.00 89.06 207 VAL A N 1
ATOM 1721 C CA . VAL A 1 207 ? -15.622 1.399 -4.464 1.00 89.06 207 VAL A CA 1
ATOM 1722 C C . VAL A 1 207 ? -15.005 0.116 -5.012 1.00 89.06 207 VAL A C 1
ATOM 1724 O O . VAL A 1 207 ? -14.569 0.082 -6.159 1.00 89.06 207 VAL A O 1
ATOM 1727 N N . ILE A 1 208 ? -15.010 -0.949 -4.206 1.00 90.38 208 ILE A N 1
ATOM 1728 C CA . ILE A 1 208 ? -14.516 -2.263 -4.620 1.00 90.38 208 ILE A CA 1
ATOM 1729 C C . ILE A 1 208 ? -15.364 -2.834 -5.754 1.00 90.38 208 ILE A C 1
ATOM 1731 O O . ILE A 1 208 ? -14.791 -3.315 -6.722 1.00 90.38 208 ILE A O 1
ATOM 1735 N N . ASP A 1 209 ? -16.690 -2.711 -5.686 1.00 91.25 209 ASP A N 1
ATOM 1736 C CA . ASP A 1 209 ? -17.594 -3.197 -6.733 1.00 91.25 209 ASP A CA 1
ATOM 1737 C C . ASP A 1 209 ? -17.320 -2.522 -8.089 1.00 91.25 209 ASP A C 1
ATOM 1739 O O . ASP A 1 209 ? -17.376 -3.170 -9.133 1.00 91.25 209 ASP A O 1
ATOM 1743 N N . GLU A 1 210 ? -17.013 -1.220 -8.096 1.00 89.00 210 GLU A N 1
ATOM 1744 C CA . GLU A 1 210 ? -16.638 -0.508 -9.322 1.00 89.00 210 GLU A CA 1
ATOM 1745 C C . GLU A 1 210 ? -15.270 -0.956 -9.850 1.00 89.00 210 GLU A C 1
ATOM 1747 O O . GLU A 1 210 ? -15.127 -1.180 -11.051 1.00 89.00 210 GLU A O 1
ATOM 1752 N N . CYS A 1 211 ? -14.280 -1.152 -8.974 1.00 89.44 211 CYS A N 1
ATOM 1753 C CA . CYS A 1 211 ? -12.989 -1.710 -9.379 1.00 89.44 211 CYS A CA 1
ATOM 1754 C C . CYS A 1 211 ? -13.129 -3.139 -9.934 1.00 89.44 211 CYS A C 1
ATOM 1756 O O . CYS A 1 211 ? -12.543 -3.445 -10.971 1.00 89.44 211 CYS A O 1
ATOM 1758 N N . ASP A 1 212 ? -13.935 -3.991 -9.292 1.00 91.56 212 ASP A N 1
ATOM 1759 C CA . ASP A 1 212 ? -14.177 -5.378 -9.704 1.00 91.56 212 ASP A CA 1
ATOM 1760 C C . ASP A 1 212 ? -14.770 -5.435 -11.129 1.00 91.56 212 ASP A C 1
ATOM 1762 O O . ASP A 1 212 ? -14.332 -6.248 -11.946 1.00 91.56 212 ASP A O 1
ATOM 1766 N N . LYS A 1 213 ? -15.707 -4.534 -11.474 1.00 89.31 213 LYS A N 1
ATOM 1767 C CA . LYS A 1 213 ? -16.273 -4.433 -12.838 1.00 89.31 213 LYS A CA 1
ATOM 1768 C C . LYS A 1 213 ? -15.201 -4.152 -13.889 1.00 89.31 213 LYS A C 1
ATOM 1770 O O . LYS A 1 213 ? -15.160 -4.808 -14.924 1.00 89.31 213 LYS A O 1
ATOM 1775 N N . VAL A 1 214 ? -14.320 -3.197 -13.612 1.00 85.44 214 VAL A N 1
ATOM 1776 C CA . VAL A 1 214 ? -13.264 -2.775 -14.543 1.00 85.44 214 VAL A CA 1
ATOM 1777 C C . VAL A 1 214 ? -12.232 -3.879 -14.733 1.00 85.44 214 VAL A C 1
ATOM 1779 O O . VAL A 1 214 ? -11.842 -4.181 -15.859 1.00 85.44 214 VAL A O 1
ATOM 1782 N N . VAL A 1 215 ? -11.810 -4.523 -13.643 1.00 86.69 215 VAL A N 1
ATOM 1783 C CA . VAL A 1 215 ? -10.836 -5.622 -13.701 1.00 86.69 215 VAL A CA 1
ATOM 1784 C C . VAL A 1 215 ? -11.389 -6.816 -14.489 1.00 86.69 215 VAL A C 1
ATOM 1786 O O . VAL A 1 215 ? -10.626 -7.475 -15.203 1.00 86.69 215 VAL A O 1
ATOM 1789 N N . ALA A 1 216 ? -12.701 -7.065 -14.413 1.00 86.19 216 ALA A N 1
ATOM 1790 C CA . ALA A 1 216 ? -13.369 -8.086 -15.216 1.00 86.19 216 ALA A CA 1
ATOM 1791 C C . ALA A 1 216 ? -13.379 -7.748 -16.721 1.00 86.19 216 ALA A C 1
ATOM 1793 O O . ALA A 1 216 ? -13.160 -8.635 -17.544 1.00 86.19 216 ALA A O 1
ATOM 1794 N N . GLU A 1 217 ? -13.574 -6.478 -17.096 1.00 80.38 217 GLU A N 1
ATOM 1795 C CA . GLU A 1 217 ? -13.565 -6.031 -18.501 1.00 80.38 217 GLU A CA 1
ATOM 1796 C C . GLU A 1 217 ? -12.182 -6.144 -19.160 1.00 80.38 217 GLU A C 1
ATOM 1798 O O . GLU A 1 217 ? -12.087 -6.548 -20.318 1.00 80.38 217 GLU A O 1
ATOM 1803 N N . VAL A 1 218 ? -11.101 -5.876 -18.416 1.00 69.19 218 VAL A N 1
ATOM 1804 C CA . VAL A 1 218 ? -9.712 -6.039 -18.899 1.00 69.19 218 VAL A CA 1
ATOM 1805 C C . VAL A 1 218 ? -9.402 -7.509 -19.252 1.00 69.19 218 VAL A C 1
ATOM 1807 O O . VAL A 1 218 ? -8.414 -7.802 -19.913 1.00 69.19 218 VAL A O 1
ATOM 1810 N N . GLY A 1 219 ? -10.230 -8.472 -18.827 1.00 55.81 219 GLY A N 1
ATOM 1811 C CA . GLY A 1 219 ? -10.030 -9.907 -19.070 1.00 55.81 219 GLY A CA 1
ATOM 1812 C C . GLY A 1 219 ? -10.826 -10.530 -20.191 1.00 55.81 219 GLY A C 1
ATOM 1813 O O . GLY A 1 219 ? -10.654 -11.719 -20.443 1.00 55.81 219 GLY A O 1
ATOM 1814 N N . ALA A 1 220 ? -11.702 -9.758 -20.825 1.00 50.56 220 ALA A N 1
ATOM 1815 C CA . ALA A 1 220 ? -12.622 -10.257 -21.835 1.00 50.56 220 ALA A CA 1
ATOM 1816 C C . ALA A 1 220 ? -12.076 -10.176 -23.276 1.00 50.56 220 ALA A C 1
ATOM 1818 O O . ALA A 1 220 ? -12.822 -10.490 -24.204 1.00 50.56 220 ALA A O 1
ATOM 1819 N N . ASN A 1 221 ? -10.811 -9.773 -23.462 1.00 35.72 221 ASN A N 1
ATOM 1820 C CA . ASN A 1 221 ? -10.160 -9.614 -24.769 1.00 35.72 221 ASN A CA 1
ATOM 1821 C C . ASN A 1 221 ? -9.061 -10.649 -25.009 1.00 35.72 221 ASN A C 1
ATOM 1823 O O . ASN A 1 221 ? -8.224 -10.836 -24.099 1.00 35.72 221 ASN A O 1
#

pLDDT: mean 88.25, std 10.45, range [35.72, 98.12]

Secondary structure (DSSP, 8-state):
---S-SHHHHIIIIISHHHHTTT--EEEEEEETTEEEEEEE-GGGEE-HHHHHHHHHHSS--HHHHHHHHHHHHHHTT--SHHHHHHHHHHTT-SS-B-TTS--BTTBPPBPPHHHHHHHHHHHHHHHT-TT--HHHHHHHHH-HHHHHHHHHT-SSHHHHHHHHHHH-TT-S-HHHHHHHHHHH-GGG--SSEE-HHHH--S-HHHHHHHHHHHHHTT--

Mean predicted aligned error: 5.67 Å

Sequence (221 aa):
MLTHDIEPVIDTTKVLRK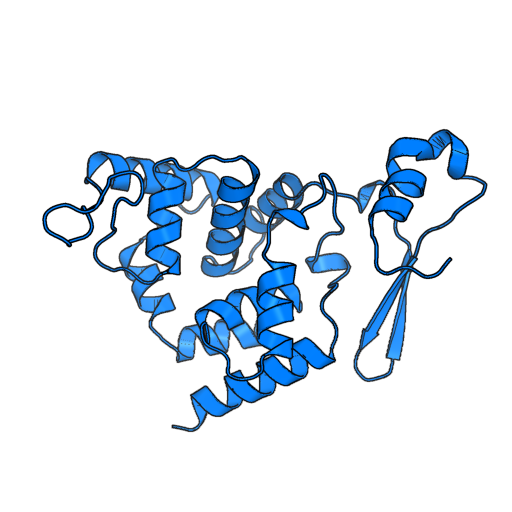SFRQFSTAHFLKNKNGILGEREIRADNMLSYTQICHKVLASPRPQIIKLIYLRRYFEIIDDSGDAYEVLSNLLHRRLIPEDHRLPPQDEASVTLDNEAFQSGIEEIKKMINIPDFNYELEVLKLRDETVLRVLYENAQNGYEKLMIFRLIDEKHKNSVIRKYINETYHIENDFICQLDPSEFDPIPQYVIDECDKVVAEVGAN

Solvent-accessible surface area (backbone atoms only — not comparable to full-atom values): 12921 Å² total; per-residue (Å²): 138,90,75,90,66,60,62,70,51,46,40,40,47,52,75,43,22,90,82,26,58,91,80,57,85,50,65,49,77,46,60,53,98,88,43,79,46,78,43,80,55,52,49,85,49,53,33,34,63,67,59,50,36,52,54,45,37,75,41,94,62,56,68,72,60,39,50,54,43,50,41,52,48,27,61,74,71,70,44,81,48,42,40,36,42,50,42,50,21,41,75,70,48,40,89,70,44,50,32,84,93,50,76,62,55,95,90,34,77,35,67,48,51,69,68,48,48,52,52,8,51,52,50,48,24,64,70,52,72,38,89,82,70,49,69,66,64,51,24,54,46,71,70,32,67,67,55,48,48,55,52,37,75,66,38,92,33,49,55,52,29,52,59,46,44,46,69,76,49,78,75,54,84,54,64,67,60,44,46,50,57,50,57,76,63,39,66,91,69,61,55,82,53,41,68,51,46,88,79,67,35,84,53,56,48,72,59,50,55,54,52,53,54,53,60,54,59,76,64,76,117

Foldseek 3Di:
DDDPDCVVVCCCAAVVVVVRVVPDWDWFWAADPNDIDIGTDHNVQWAFLVVLLLVCLPDPQDPLLNLLSVLVVCVLVVHCALLNQLSVCLLVLHPFGFDPVDDADPPHTHTDDPVSNVVNVVVSCVSSVPVPDDSNVSSVCLVDLVSLLVSLVPDQAPVSNLSSLCSVCVPDPPPVLNVVSVVVSPCVSRDSIDGNCNVNRSDHPVSVVVSVVVSVVVPPD

Radius of gyration: 19.26 Å; Cα contacts (8 Å, |Δi|>4): 245; chains: 1; bounding box: 52×32×56 Å